Protein AF-A0A9P7T7D5-F1 (afdb_monomer_lite)

Sequence (288 aa):
MRQAMLDRSDSFHLEIHPTVASQTKSLRTMLSTHRDSRRIAVRKYPDELVLPVVGCGRAIVRFRKETDVVYLMNLISDSNYVPPDFASEVQNLAVYAVHNLRDEHVPNAHETLPEVVLAIQGIFPNLKRLYNVWLVVFQPKDEISDESITKYVHQYMVETYGQETGLEEDTRSLFCWPVSHIHPDFSMGKVRTRRSPEEMEGIGLEVWSMVQFWSKRRYRTYNKLRRLYLNLPSANAGDDQDSSNSYDDDDTDSDDFESEGDDDDDGTDSDEFESEGVGDDDVVELDG

Radius of gyration: 25.18 Å; chains: 1; bounding box: 76×64×52 Å

Foldseek 3Di:
DVVVVVPPPDALDDDDDLLLCVVCVVLVCLCPDDPVSVVVSCVQQVDWAWDQDVPPGIDIDGHHQVPDEAEDAEAELPDDSQDLSRLASHAHYEYAFYDYPPDPDRPDRQQCCLVRVVSSCVSRVNHQEYEHEAEPPDDDPVPPDLQQLDPFWDKDWGWDDCVSRVNPDIKIKIKTWGDCVPCVVQQADPSPNPDHPVVCVVVNHGYTYMYMYIDPVSVVVSVVSNCCSVPPDPVPPDDDDDDDDDDPPPPDPDPPPDDDDDDDDDDDDDDDDDDDDDDDDDPDDDDD

Structure (mmCIF, N/CA/C/O backbone):
data_AF-A0A9P7T7D5-F1
#
_entry.id   AF-A0A9P7T7D5-F1
#
loop_
_atom_site.group_PDB
_atom_site.id
_atom_site.type_symbol
_atom_site.label_atom_id
_atom_site.label_alt_id
_atom_site.label_comp_id
_atom_site.label_asym_id
_atom_site.label_entity_id
_atom_site.label_seq_id
_atom_site.pdbx_PDB_ins_code
_atom_site.Cartn_x
_atom_site.Cartn_y
_atom_site.Cartn_z
_atom_site.occupancy
_atom_site.B_iso_or_equiv
_atom_site.auth_seq_id
_atom_site.auth_comp_id
_atom_site.auth_asym_id
_atom_site.auth_atom_id
_atom_site.pdbx_PDB_model_num
ATOM 1 N N . MET A 1 1 ? -17.066 22.972 -22.449 1.00 46.31 1 MET A N 1
ATOM 2 C CA . MET A 1 1 ? -16.816 21.693 -21.744 1.00 46.31 1 MET A CA 1
ATOM 3 C C . MET A 1 1 ? -15.946 21.863 -20.492 1.00 46.31 1 MET A C 1
ATOM 5 O O . MET A 1 1 ? -16.366 21.380 -19.457 1.00 46.31 1 MET A O 1
ATOM 9 N N . ARG A 1 2 ? -14.832 22.625 -20.520 1.00 41.75 2 ARG A N 1
ATOM 10 C CA . ARG A 1 2 ? -14.000 22.930 -19.325 1.00 41.75 2 ARG A CA 1
ATOM 11 C C . ARG A 1 2 ? -14.735 23.652 -18.174 1.00 41.75 2 ARG A C 1
ATOM 13 O O . ARG A 1 2 ? -14.418 23.414 -17.019 1.00 41.75 2 ARG A O 1
ATOM 20 N N . GLN A 1 3 ? -15.753 24.467 -18.467 1.00 40.00 3 GLN A N 1
ATOM 21 C CA . GLN A 1 3 ? -16.469 25.237 -17.436 1.00 40.00 3 GLN A CA 1
ATOM 22 C C . GLN A 1 3 ? -17.516 24.427 -16.644 1.00 40.00 3 GLN A C 1
ATOM 24 O O . GLN A 1 3 ? -17.856 24.810 -15.535 1.00 40.00 3 GLN A O 1
ATOM 29 N N . ALA A 1 4 ? -17.998 23.294 -17.173 1.00 41.81 4 ALA A N 1
ATOM 30 C CA . ALA A 1 4 ? -19.002 22.459 -16.497 1.00 41.81 4 ALA A CA 1
ATOM 31 C C . ALA A 1 4 ? -18.393 21.470 -15.480 1.00 41.81 4 ALA A C 1
ATOM 33 O O . ALA A 1 4 ? -19.126 20.821 -14.745 1.00 41.81 4 ALA A O 1
ATOM 34 N N . MET A 1 5 ? -17.059 21.352 -15.432 1.00 46.41 5 MET A N 1
ATOM 35 C CA . MET A 1 5 ? -16.347 20.537 -14.438 1.00 46.41 5 MET A CA 1
ATOM 36 C C . MET A 1 5 ? -15.865 21.336 -13.221 1.00 46.41 5 MET A C 1
ATOM 38 O O . MET A 1 5 ? -15.528 20.736 -12.209 1.00 46.41 5 MET A O 1
ATOM 42 N N . LEU A 1 6 ? -15.851 22.671 -13.301 1.00 46.75 6 LEU A N 1
ATOM 43 C CA . LEU A 1 6 ? -15.376 23.550 -12.225 1.00 46.75 6 LEU A CA 1
ATOM 44 C C . LEU A 1 6 ? -16.472 23.938 -11.220 1.00 46.75 6 LEU A C 1
ATOM 46 O O . LEU A 1 6 ? -16.147 24.423 -10.145 1.00 46.75 6 LEU A O 1
ATOM 50 N N . ASP A 1 7 ? -17.745 23.694 -11.549 1.00 41.16 7 ASP A N 1
ATOM 51 C CA . ASP A 1 7 ? -18.901 24.000 -10.686 1.00 41.16 7 ASP A CA 1
ATOM 52 C C . ASP A 1 7 ? -19.359 22.788 -9.849 1.00 41.16 7 ASP A C 1
ATOM 54 O O . ASP A 1 7 ? -20.376 22.821 -9.160 1.00 41.16 7 ASP A O 1
ATOM 58 N N . ARG A 1 8 ? -18.606 21.679 -9.902 1.00 44.62 8 ARG A N 1
ATOM 59 C CA . ARG A 1 8 ? -18.828 20.509 -9.049 1.00 44.62 8 ARG A CA 1
ATOM 60 C C . ARG A 1 8 ? -18.090 20.735 -7.732 1.00 44.62 8 ARG A C 1
ATOM 62 O O . ARG A 1 8 ? -16.995 20.221 -7.530 1.00 44.62 8 ARG A O 1
ATOM 69 N N . SER A 1 9 ? -18.683 21.567 -6.883 1.00 47.06 9 SER A N 1
ATOM 70 C CA . SER A 1 9 ? -18.220 21.859 -5.528 1.00 47.06 9 SER A CA 1
ATOM 71 C C . SER A 1 9 ? -17.782 20.584 -4.787 1.00 47.06 9 SER A C 1
ATOM 73 O O . SER A 1 9 ? -18.523 19.603 -4.736 1.00 47.06 9 SER A O 1
ATOM 75 N N . ASP A 1 10 ? -16.565 20.621 -4.242 1.00 49.50 10 ASP A N 1
ATOM 76 C CA . ASP A 1 10 ? -16.131 20.027 -2.967 1.00 49.50 10 ASP A CA 1
ATOM 77 C C . ASP A 1 10 ? -16.493 18.570 -2.647 1.00 49.50 10 ASP A C 1
ATOM 79 O O . ASP A 1 10 ? -16.595 18.188 -1.480 1.00 49.50 10 ASP A O 1
ATOM 83 N N . SER A 1 11 ? -16.657 17.712 -3.650 1.00 56.28 11 SER A N 1
ATOM 84 C CA . SER A 1 11 ? -16.877 16.288 -3.397 1.00 56.28 11 SER A CA 1
ATOM 85 C C . SER A 1 11 ? -15.569 15.511 -3.527 1.00 56.28 11 SER A C 1
ATOM 87 O O . SER A 1 11 ? -15.169 15.056 -4.598 1.00 56.28 11 SER A O 1
ATOM 89 N N . PHE A 1 12 ? -14.878 15.379 -2.393 1.00 61.47 12 PHE A N 1
ATOM 90 C CA . PHE A 1 12 ? -13.785 14.427 -2.220 1.00 61.47 12 PHE A CA 1
ATOM 91 C C . PHE A 1 12 ? -14.329 13.012 -2.463 1.00 61.47 12 PHE A C 1
ATOM 93 O O . PHE A 1 12 ? -15.067 12.474 -1.637 1.00 61.47 12 PHE A O 1
ATOM 100 N N . HIS A 1 13 ? -13.999 12.410 -3.604 1.00 69.38 13 HIS A N 1
ATOM 101 C CA . HIS A 1 13 ? -14.439 11.062 -3.956 1.00 69.38 13 HIS A CA 1
ATOM 102 C C . HIS A 1 13 ? -13.246 10.111 -3.979 1.00 69.38 13 HIS A C 1
ATOM 104 O O . HIS A 1 13 ? -12.725 9.758 -5.034 1.00 69.38 13 HIS A O 1
ATOM 110 N N . LEU A 1 14 ? -12.810 9.704 -2.787 1.00 79.69 14 LEU A N 1
ATOM 111 C CA . LEU A 1 14 ? -11.957 8.533 -2.645 1.00 79.69 14 LEU A CA 1
ATOM 112 C C . LEU A 1 14 ? -12.848 7.290 -2.727 1.00 79.69 14 LEU A C 1
ATOM 114 O O . LEU A 1 14 ? -13.663 7.048 -1.839 1.00 79.69 14 LEU A O 1
ATOM 118 N N . GLU A 1 15 ? -12.709 6.518 -3.798 1.00 84.94 15 GLU A N 1
ATOM 119 C CA . GLU A 1 15 ? -13.425 5.255 -3.941 1.00 84.94 15 GLU A CA 1
ATOM 120 C C . GLU A 1 15 ? -12.672 4.134 -3.219 1.00 84.94 15 GLU A C 1
ATOM 122 O O . GLU A 1 15 ? -11.467 3.940 -3.403 1.00 84.94 15 GLU A O 1
ATOM 127 N N . ILE A 1 16 ? -13.383 3.396 -2.366 1.00 87.50 16 ILE A N 1
ATOM 128 C CA . ILE A 1 16 ? -12.809 2.280 -1.618 1.00 87.50 16 ILE A CA 1
ATOM 129 C C . ILE A 1 16 ? -12.781 1.060 -2.531 1.00 87.50 16 ILE A C 1
ATOM 131 O O . ILE A 1 16 ? -13.824 0.553 -2.936 1.00 87.50 16 ILE A O 1
ATOM 135 N N . HIS A 1 17 ? -11.583 0.550 -2.809 1.00 87.38 17 HIS A N 1
ATOM 136 C CA . HIS A 1 17 ? -11.441 -0.662 -3.606 1.00 87.38 17 HIS A CA 1
ATOM 137 C C . HIS A 1 17 ? -12.108 -1.868 -2.902 1.00 87.38 17 HIS A C 1
ATOM 139 O O . HIS A 1 17 ? -11.890 -2.052 -1.696 1.00 87.38 17 HIS A O 1
ATOM 145 N N . PRO A 1 18 ? -12.847 -2.746 -3.614 1.00 85.00 18 PRO A N 1
ATOM 146 C CA . PRO A 1 18 ? -13.570 -3.874 -3.006 1.00 85.00 18 PRO A CA 1
ATOM 147 C C . PRO A 1 18 ? -12.697 -4.796 -2.142 1.00 85.00 18 PRO A C 1
ATOM 149 O O . PRO A 1 18 ? -13.149 -5.347 -1.138 1.00 85.00 18 PRO A O 1
ATOM 152 N N . THR A 1 19 ? -11.404 -4.908 -2.466 1.00 87.50 19 THR A N 1
ATOM 153 C CA . THR A 1 19 ? -10.442 -5.715 -1.695 1.00 87.50 19 THR A CA 1
ATOM 154 C C . THR A 1 19 ? -10.276 -5.264 -0.247 1.00 87.50 19 THR A C 1
ATOM 156 O O . THR A 1 19 ? -9.837 -6.063 0.576 1.00 87.50 19 THR A O 1
ATOM 159 N N . VAL A 1 20 ? -10.575 -4.004 0.094 1.00 89.50 20 VAL A N 1
ATOM 160 C CA . VAL A 1 20 ? -10.413 -3.482 1.465 1.00 89.50 20 VAL A CA 1
ATOM 161 C C . VAL A 1 20 ? -11.278 -4.271 2.450 1.00 89.50 20 VAL A C 1
ATOM 163 O O . VAL A 1 20 ? -10.847 -4.552 3.572 1.00 89.50 20 VAL A O 1
ATOM 166 N N . ALA A 1 21 ? -12.468 -4.705 2.027 1.00 87.81 21 ALA A N 1
ATOM 167 C CA . ALA A 1 21 ? -13.344 -5.529 2.851 1.00 87.81 21 ALA A CA 1
ATOM 168 C C . ALA A 1 21 ? -12.682 -6.869 3.219 1.00 87.81 21 ALA A C 1
ATOM 170 O O . ALA A 1 21 ? -12.694 -7.252 4.395 1.00 87.81 21 ALA A O 1
ATOM 171 N N . SER A 1 22 ? -12.061 -7.539 2.245 1.00 88.44 22 SER A N 1
ATOM 172 C CA . SER A 1 22 ? -11.353 -8.810 2.441 1.00 88.44 22 SER A CA 1
ATOM 173 C C . SER A 1 22 ? -10.069 -8.620 3.255 1.00 88.44 22 SER A C 1
ATOM 175 O O . SER A 1 22 ? -9.848 -9.343 4.226 1.00 88.44 22 SER A O 1
ATOM 177 N N . GLN A 1 23 ? -9.268 -7.594 2.947 1.00 91.19 23 GLN A N 1
ATOM 178 C CA . GLN A 1 23 ? -8.010 -7.298 3.651 1.00 91.19 23 GLN A CA 1
ATOM 179 C C . GLN A 1 23 ? -8.223 -6.980 5.139 1.00 91.19 23 GLN A C 1
ATOM 181 O O . GLN A 1 23 ? -7.398 -7.328 5.982 1.00 91.19 23 GLN A O 1
ATOM 186 N N . THR A 1 24 ? -9.354 -6.362 5.487 1.00 93.06 24 THR A N 1
ATOM 187 C CA . THR A 1 24 ? -9.688 -6.000 6.874 1.00 93.06 24 THR A CA 1
ATOM 188 C C . THR A 1 24 ? -10.545 -7.046 7.593 1.00 93.06 24 THR A C 1
ATOM 190 O O . THR A 1 24 ? -10.808 -6.884 8.785 1.00 93.06 24 THR A O 1
ATOM 193 N N . LYS A 1 25 ? -10.983 -8.126 6.921 1.00 92.62 25 LYS A N 1
ATOM 194 C CA . LYS A 1 25 ? -11.945 -9.124 7.443 1.00 92.62 25 LYS A CA 1
ATOM 195 C C . LYS A 1 25 ? -11.529 -9.681 8.805 1.00 92.62 25 LYS A C 1
ATOM 197 O O . LYS A 1 25 ? -12.310 -9.631 9.756 1.00 92.62 25 LYS A O 1
ATOM 202 N N . SER A 1 26 ? -10.284 -10.137 8.932 1.00 93.38 26 SER A N 1
ATOM 203 C CA . SER A 1 26 ? -9.767 -10.703 10.185 1.00 93.38 26 SER A CA 1
ATOM 204 C C . SER A 1 26 ? -9.716 -9.671 11.312 1.00 93.38 26 SER A C 1
ATOM 206 O O . SER A 1 26 ? -10.109 -9.971 12.437 1.00 93.38 26 SER A O 1
ATOM 208 N N . LEU A 1 27 ? -9.290 -8.437 11.019 1.00 95.56 27 LEU A N 1
ATOM 209 C CA . LEU A 1 27 ? -9.233 -7.368 12.018 1.00 95.56 27 LEU A CA 1
ATOM 210 C C . LEU A 1 27 ? -10.637 -6.948 12.468 1.00 95.56 27 LEU A C 1
ATOM 212 O O . LEU A 1 27 ? -10.882 -6.836 13.667 1.00 95.56 27 LEU A O 1
ATOM 216 N N . ARG A 1 28 ? -11.575 -6.777 11.528 1.00 94.75 28 ARG A N 1
ATOM 217 C CA . ARG A 1 28 ? -12.983 -6.481 11.834 1.00 94.75 28 ARG A CA 1
ATOM 218 C C . ARG A 1 28 ? -13.607 -7.577 12.692 1.00 94.75 28 ARG A C 1
ATOM 220 O O . ARG A 1 28 ? -14.246 -7.260 13.689 1.00 94.75 28 ARG A O 1
ATOM 227 N N . THR A 1 29 ? -13.329 -8.841 12.369 1.00 96.06 29 THR A N 1
ATOM 228 C CA . THR A 1 29 ? -13.759 -9.993 13.174 1.00 96.06 29 THR A CA 1
ATOM 229 C C . THR A 1 29 ? -13.205 -9.895 14.595 1.00 96.06 29 THR A C 1
ATOM 231 O O . THR A 1 29 ? -13.969 -9.916 15.553 1.00 96.06 29 THR A O 1
ATOM 234 N N . MET A 1 30 ? -11.894 -9.680 14.765 1.00 96.69 30 MET A N 1
ATOM 235 C CA . MET A 1 30 ? -11.291 -9.526 16.098 1.00 96.69 30 MET A CA 1
ATOM 236 C C . MET A 1 30 ? -11.886 -8.363 16.906 1.00 96.69 30 MET A C 1
ATOM 238 O O . MET A 1 30 ? -12.016 -8.467 18.128 1.00 96.69 30 MET A O 1
ATOM 242 N N . LEU A 1 31 ? -12.227 -7.255 16.243 1.00 96.06 31 LEU A N 1
ATOM 243 C CA . LEU A 1 31 ? -12.845 -6.089 16.876 1.00 96.06 31 LEU A CA 1
ATOM 244 C C . LEU A 1 31 ? -14.301 -6.353 17.298 1.00 96.06 31 LEU A C 1
ATOM 246 O O . LEU A 1 31 ? -14.747 -5.768 18.294 1.00 96.06 31 LEU A O 1
ATOM 250 N N . SER A 1 32 ? -15.021 -7.231 16.590 1.00 95.88 32 SER A N 1
ATOM 251 C CA . SER A 1 32 ? -16.427 -7.550 16.859 1.00 95.88 32 SER A CA 1
ATOM 252 C C . SER A 1 32 ? -16.638 -8.705 17.845 1.00 95.88 32 SER A C 1
ATOM 254 O O . SER A 1 32 ? -17.669 -8.718 18.504 1.00 95.88 32 SER A O 1
ATOM 256 N N . THR A 1 33 ? -15.685 -9.633 18.014 1.00 93.56 33 THR A N 1
ATOM 257 C CA . THR A 1 33 ? -15.907 -10.858 18.816 1.00 93.56 33 THR A CA 1
ATOM 258 C C . THR A 1 33 ? -16.055 -10.612 20.328 1.00 93.56 33 THR A C 1
ATOM 260 O O . THR A 1 33 ? -17.122 -10.812 20.898 1.00 93.56 33 THR A O 1
ATOM 263 N N . HIS A 1 34 ? -14.978 -10.214 21.017 1.00 95.31 34 HIS A N 1
ATOM 264 C CA . HIS A 1 34 ? -14.937 -10.107 22.484 1.00 95.31 34 HIS A CA 1
ATOM 265 C C . HIS A 1 34 ? -14.104 -8.905 22.943 1.00 95.31 34 HIS A C 1
ATOM 267 O O . HIS A 1 34 ? -13.200 -8.449 22.238 1.00 95.31 34 HIS A O 1
ATOM 273 N N . ARG A 1 35 ? -14.368 -8.413 24.164 1.00 97.06 35 ARG A N 1
ATOM 274 C CA . ARG A 1 35 ? -13.689 -7.239 24.748 1.00 97.06 35 ARG A CA 1
ATOM 275 C C . ARG A 1 35 ? -12.164 -7.384 24.777 1.00 97.06 35 ARG A C 1
ATOM 277 O O . ARG A 1 35 ? -11.459 -6.417 24.488 1.00 97.06 35 ARG A O 1
ATOM 284 N N . ASP A 1 36 ? -11.654 -8.574 25.087 1.00 97.50 36 ASP A N 1
ATOM 285 C CA . ASP A 1 36 ? -10.211 -8.832 25.121 1.00 97.50 36 ASP A CA 1
ATOM 286 C C . ASP A 1 36 ? -9.584 -8.856 23.725 1.00 97.50 36 ASP A C 1
ATOM 288 O O . ASP A 1 36 ? -8.563 -8.198 23.512 1.00 97.50 36 ASP A O 1
ATOM 292 N N . SER A 1 37 ? -10.225 -9.523 22.759 1.00 97.50 37 SER A N 1
ATOM 293 C CA . SER A 1 37 ? -9.796 -9.524 21.352 1.00 97.50 37 SER A CA 1
ATOM 294 C C . SER A 1 37 ? -9.739 -8.107 20.791 1.00 97.50 37 SER A C 1
ATOM 296 O O . SER A 1 37 ? -8.738 -7.715 20.189 1.00 97.50 37 SER A O 1
ATOM 298 N N . ARG A 1 38 ? -10.764 -7.297 21.082 1.00 97.00 38 ARG A N 1
ATOM 299 C CA . ARG A 1 38 ? -10.815 -5.881 20.708 1.00 97.00 38 ARG A CA 1
ATOM 300 C C . ARG A 1 38 ? -9.676 -5.086 21.339 1.00 97.00 38 ARG A C 1
ATOM 302 O O . ARG A 1 38 ? -9.019 -4.318 20.645 1.00 97.00 38 ARG A O 1
ATOM 309 N N . ARG A 1 39 ? -9.398 -5.285 22.631 1.00 97.75 39 ARG A N 1
ATOM 310 C CA . ARG A 1 39 ? -8.289 -4.613 23.329 1.00 97.75 39 ARG A CA 1
ATOM 311 C C . ARG A 1 39 ? -6.932 -4.963 22.713 1.00 97.75 39 ARG A C 1
ATOM 313 O O . ARG A 1 39 ? -6.093 -4.079 22.558 1.00 97.75 39 ARG A O 1
ATOM 320 N N . ILE A 1 40 ? -6.719 -6.227 22.345 1.00 97.44 40 ILE A N 1
ATOM 321 C CA . ILE A 1 40 ? -5.500 -6.667 21.649 1.00 97.44 40 ILE A CA 1
ATOM 322 C C . ILE A 1 40 ? -5.410 -6.017 20.264 1.00 97.44 40 ILE A C 1
ATOM 324 O O . ILE A 1 40 ? -4.359 -5.481 19.915 1.00 97.44 40 ILE A O 1
ATOM 328 N N . ALA A 1 41 ? -6.504 -6.028 19.499 1.00 97.50 41 ALA A N 1
ATOM 329 C CA . ALA A 1 41 ? -6.565 -5.444 18.164 1.00 97.50 41 ALA A CA 1
ATOM 330 C C . ALA A 1 41 ? -6.264 -3.938 18.180 1.00 97.50 41 ALA A C 1
ATOM 332 O O . ALA A 1 41 ? -5.376 -3.507 17.454 1.00 97.50 41 ALA A O 1
ATOM 333 N N . VAL A 1 42 ? -6.908 -3.162 19.059 1.00 97.44 42 VAL A N 1
ATOM 334 C CA . VAL A 1 42 ? -6.672 -1.711 19.201 1.00 97.44 42 VAL A CA 1
ATOM 335 C C . VAL A 1 42 ? -5.249 -1.413 19.671 1.00 97.44 42 VAL A C 1
ATOM 337 O O . VAL A 1 42 ? -4.622 -0.480 19.190 1.00 97.44 42 VAL A O 1
ATOM 340 N N . ARG A 1 43 ? -4.677 -2.229 20.566 1.00 97.50 43 ARG A N 1
ATOM 341 C CA . ARG A 1 43 ? -3.267 -2.067 20.957 1.00 97.50 43 ARG A CA 1
ATOM 342 C C . ARG A 1 43 ? -2.311 -2.337 19.791 1.00 97.50 43 ARG A C 1
ATOM 344 O O . ARG A 1 43 ? -1.236 -1.747 19.736 1.00 97.50 43 ARG A O 1
ATOM 351 N N . LYS A 1 44 ? -2.657 -3.273 18.902 1.00 97.44 44 LYS A N 1
ATOM 352 C CA . LYS A 1 44 ? -1.819 -3.648 17.758 1.00 97.44 44 LYS A CA 1
ATOM 353 C C . LYS A 1 44 ? -1.965 -2.668 16.586 1.00 97.44 44 LYS A C 1
ATOM 355 O O . LYS A 1 44 ? -0.952 -2.395 15.944 1.00 97.44 44 LYS A O 1
ATOM 360 N N . TYR A 1 45 ? -3.170 -2.160 16.350 1.00 97.75 45 TYR A N 1
ATOM 361 C CA . TYR A 1 45 ? -3.549 -1.234 15.279 1.00 97.75 45 TYR A CA 1
ATOM 362 C C . TYR A 1 45 ? -4.229 -0.010 15.908 1.00 97.75 45 TYR A C 1
ATOM 364 O O . TYR A 1 45 ? -5.462 0.040 15.972 1.00 97.75 45 TYR A O 1
ATOM 372 N N . PRO A 1 46 ? -3.432 0.902 16.492 1.00 97.50 46 PRO A N 1
ATOM 373 C CA . PRO A 1 46 ? -3.954 2.018 17.271 1.00 97.50 46 PRO A CA 1
ATOM 374 C C . PRO A 1 46 ? -4.456 3.175 16.405 1.00 97.50 46 PRO A C 1
ATOM 376 O O . PRO A 1 46 ? -5.215 3.996 16.911 1.00 97.50 46 PRO A O 1
ATOM 379 N N . ASP A 1 47 ? -4.034 3.249 15.142 1.00 97.81 47 ASP A N 1
ATOM 380 C CA . ASP A 1 47 ? -4.361 4.355 14.249 1.00 97.81 47 ASP A CA 1
ATOM 381 C C . ASP A 1 47 ? -5.653 4.076 13.474 1.00 97.81 47 ASP A C 1
ATOM 383 O O . ASP A 1 47 ? -6.040 2.924 13.239 1.00 97.81 47 ASP A O 1
ATOM 387 N N . GLU A 1 48 ? -6.319 5.148 13.060 1.00 96.00 48 GLU A N 1
ATOM 388 C CA . GLU A 1 48 ? -7.609 5.111 12.381 1.00 96.00 48 GLU A CA 1
ATOM 389 C C . GLU A 1 48 ? -7.531 5.895 11.078 1.00 96.00 48 GLU A C 1
ATOM 391 O O . GLU A 1 48 ? -7.122 7.049 11.054 1.00 96.00 48 GLU A O 1
ATOM 396 N N . LEU A 1 49 ? -7.944 5.258 9.988 1.00 93.75 49 LEU A N 1
ATOM 397 C CA . LEU A 1 49 ? -8.080 5.878 8.682 1.00 93.75 49 LEU A CA 1
ATOM 398 C C . LEU A 1 49 ? -9.567 6.064 8.393 1.00 93.75 49 LEU A C 1
ATOM 400 O O . LEU A 1 49 ? -10.316 5.089 8.268 1.00 93.75 49 LEU A O 1
ATOM 404 N N . VAL A 1 50 ? -9.995 7.321 8.315 1.00 91.44 50 VAL A N 1
ATOM 405 C CA . VAL A 1 50 ? -11.393 7.677 8.062 1.00 91.44 50 VAL A CA 1
ATOM 406 C C . VAL A 1 50 ? -11.623 7.761 6.557 1.00 91.44 50 VAL A C 1
ATOM 408 O O . VAL A 1 50 ? -11.026 8.583 5.865 1.00 91.44 50 VAL A O 1
ATOM 411 N N . LEU A 1 51 ? -12.503 6.903 6.050 1.00 87.56 51 LEU A N 1
ATOM 412 C CA . LEU A 1 51 ? -12.865 6.818 4.642 1.00 87.56 51 LEU A CA 1
ATOM 413 C C . LEU A 1 51 ? -14.280 7.375 4.438 1.00 87.56 51 LEU A C 1
ATOM 415 O O . LEU A 1 51 ? -15.217 6.910 5.100 1.00 87.56 51 LEU A O 1
ATOM 419 N N . PRO A 1 52 ? -14.478 8.344 3.531 1.00 82.00 52 PRO A N 1
ATOM 420 C CA . PRO A 1 52 ? -15.817 8.773 3.156 1.00 82.00 52 PRO A CA 1
ATOM 421 C C . PRO A 1 52 ? -16.512 7.646 2.380 1.00 82.00 52 PRO A C 1
ATOM 423 O O . PRO A 1 52 ? -15.971 7.140 1.400 1.00 82.00 52 PRO A O 1
ATOM 426 N N . VAL A 1 53 ? -17.715 7.251 2.805 1.00 80.12 53 VAL A N 1
ATOM 427 C CA . VAL A 1 53 ? -18.533 6.262 2.088 1.00 80.12 53 VAL A CA 1
ATOM 428 C C . VAL A 1 53 ? -19.784 6.947 1.570 1.00 80.12 53 VAL A C 1
ATOM 430 O O . VAL A 1 53 ? -20.606 7.447 2.343 1.00 80.12 53 VAL A O 1
ATOM 433 N N . VAL A 1 54 ? -19.945 6.955 0.248 1.00 75.62 54 VAL A N 1
ATOM 434 C CA . VAL A 1 54 ? -21.121 7.537 -0.403 1.00 75.62 54 VAL A CA 1
ATOM 435 C C . VAL A 1 54 ? -22.383 6.857 0.136 1.00 75.62 54 VAL A C 1
ATOM 437 O O . VAL A 1 54 ? -22.522 5.640 0.074 1.00 75.62 54 VAL A O 1
ATOM 440 N N . GLY A 1 55 ? -23.290 7.648 0.710 1.00 75.06 55 GLY A N 1
ATOM 441 C CA . GLY A 1 55 ? -24.579 7.175 1.225 1.00 75.06 55 GLY A CA 1
ATOM 442 C C . GLY A 1 55 ? -24.553 6.461 2.583 1.00 75.06 55 GLY A C 1
ATOM 443 O O . GLY A 1 55 ? -25.621 6.242 3.138 1.00 75.06 55 GLY A O 1
ATOM 444 N N . CYS A 1 56 ? -23.382 6.140 3.149 1.00 67.44 56 CYS A N 1
ATOM 445 C CA . CYS A 1 56 ? -23.274 5.409 4.427 1.00 67.44 56 CYS A CA 1
ATOM 446 C C . CYS A 1 56 ? -22.476 6.158 5.512 1.00 67.44 56 CYS A C 1
ATOM 448 O O . CYS A 1 56 ? -22.169 5.594 6.559 1.00 67.44 56 CYS A O 1
ATOM 450 N N . GLY A 1 57 ? -22.120 7.426 5.281 1.00 81.69 57 GLY A N 1
ATOM 451 C CA . GLY A 1 57 ? -21.373 8.238 6.242 1.00 81.69 57 GLY A CA 1
ATOM 452 C C . GLY A 1 57 ? -19.864 7.996 6.172 1.00 81.69 57 GLY A C 1
ATOM 453 O O . GLY A 1 57 ? -19.242 8.234 5.135 1.00 81.69 57 GLY A O 1
ATOM 454 N N . ARG A 1 58 ? -19.252 7.584 7.289 1.00 85.50 58 ARG A N 1
ATOM 455 C CA . ARG A 1 58 ? -17.798 7.380 7.410 1.00 85.50 58 ARG A CA 1
ATOM 456 C C . ARG A 1 58 ? -17.495 5.928 7.764 1.00 85.50 58 ARG A C 1
ATOM 458 O O . ARG A 1 58 ? -18.059 5.402 8.720 1.00 85.50 58 ARG A O 1
ATOM 465 N N . ALA A 1 59 ? -16.571 5.306 7.041 1.00 88.19 59 ALA A N 1
ATOM 466 C CA . ALA A 1 59 ? -15.970 4.038 7.436 1.00 88.19 59 ALA A CA 1
ATOM 467 C C . ALA A 1 59 ? -14.639 4.296 8.144 1.00 88.19 59 ALA A C 1
ATOM 469 O O . ALA A 1 59 ? -13.876 5.169 7.744 1.00 88.19 59 ALA A O 1
ATOM 470 N N . ILE A 1 60 ? -14.353 3.521 9.188 1.00 92.00 60 ILE A N 1
ATOM 471 C CA . ILE A 1 60 ? -13.085 3.593 9.916 1.00 92.00 60 ILE A CA 1
ATOM 472 C C . ILE A 1 60 ? -12.321 2.301 9.667 1.00 92.00 60 ILE A C 1
ATOM 474 O O . ILE A 1 60 ? -12.795 1.210 9.998 1.00 92.00 60 ILE A O 1
ATOM 478 N N . VAL A 1 61 ? -11.123 2.425 9.107 1.00 94.25 61 VAL A N 1
ATOM 479 C CA . VAL A 1 61 ? -10.181 1.317 8.967 1.00 94.25 61 VAL A CA 1
ATOM 480 C C . VAL A 1 61 ? -9.080 1.499 9.996 1.00 94.25 61 VAL A C 1
ATOM 482 O O . VAL A 1 61 ? -8.356 2.488 9.970 1.00 94.25 61 VAL A O 1
ATOM 485 N N . ARG A 1 62 ? -8.945 0.538 10.913 1.00 95.88 62 ARG A N 1
ATOM 486 C CA . ARG A 1 62 ? -7.810 0.524 11.837 1.00 95.88 62 ARG A CA 1
ATOM 487 C C . ARG A 1 62 ? -6.571 -0.029 11.159 1.00 95.88 62 ARG A C 1
ATOM 489 O O . ARG A 1 62 ? -6.648 -1.054 10.483 1.00 95.88 62 ARG A O 1
ATOM 496 N N . PHE A 1 63 ? -5.447 0.635 11.379 1.00 97.31 63 PHE A N 1
ATOM 497 C CA . PHE A 1 63 ? -4.158 0.269 10.808 1.00 97.31 63 PHE A CA 1
ATOM 498 C C . PHE A 1 63 ? -3.020 0.664 11.756 1.00 97.31 63 PHE A C 1
ATOM 500 O O . PHE A 1 63 ? -3.249 1.164 12.861 1.00 97.31 63 PHE A O 1
ATOM 507 N N . ARG A 1 64 ? -1.787 0.361 11.364 1.00 97.12 64 ARG A N 1
ATOM 508 C CA . ARG A 1 64 ? -0.579 0.847 12.029 1.00 97.12 64 ARG A CA 1
ATOM 509 C C . ARG A 1 64 ? 0.194 1.718 11.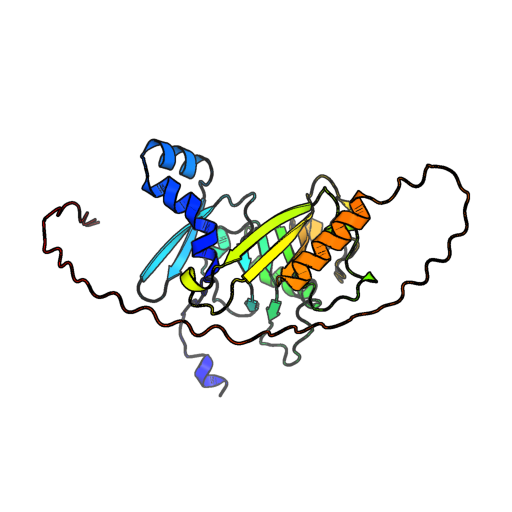058 1.00 97.12 64 ARG A C 1
ATOM 511 O O . ARG A 1 64 ? 0.862 1.190 10.164 1.00 97.12 64 ARG A O 1
ATOM 518 N N . LYS A 1 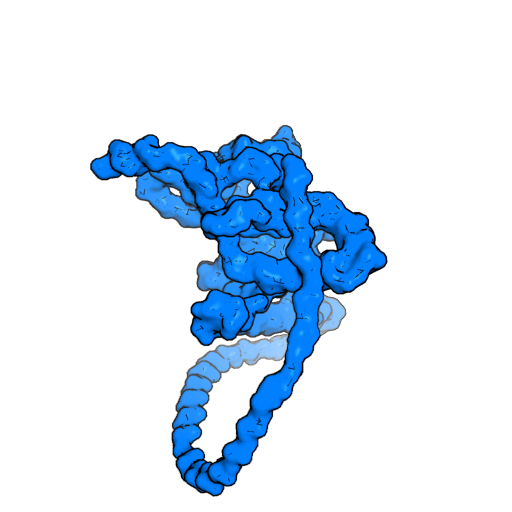65 ? 0.150 3.033 11.246 1.00 96.62 65 LYS A N 1
ATOM 519 C CA . LYS A 1 65 ? 0.702 3.975 10.263 1.00 96.62 65 LYS A CA 1
ATOM 520 C C . LYS A 1 65 ? 2.196 3.811 10.024 1.00 96.62 65 LYS A C 1
ATOM 522 O O . LYS A 1 65 ? 2.657 4.096 8.929 1.00 96.62 65 LYS A O 1
ATOM 527 N N . GLU A 1 66 ? 2.959 3.317 10.999 1.00 95.19 66 GLU A N 1
ATOM 528 C CA . GLU A 1 66 ? 4.408 3.145 10.850 1.00 95.19 66 GLU A CA 1
ATOM 529 C C . GLU A 1 66 ? 4.788 2.015 9.887 1.00 95.19 66 GLU A C 1
ATOM 531 O O . GLU A 1 66 ? 5.868 2.074 9.289 1.00 95.19 66 GLU A O 1
ATOM 536 N N . THR A 1 67 ? 3.936 0.993 9.739 1.00 93.38 67 THR A N 1
ATOM 537 C CA . THR A 1 67 ? 4.265 -0.239 8.998 1.00 93.38 67 THR A CA 1
ATOM 538 C C . THR A 1 67 ? 3.321 -0.552 7.854 1.00 93.38 67 THR A C 1
ATOM 540 O O . THR A 1 67 ? 3.756 -1.124 6.858 1.00 93.38 67 THR A O 1
ATOM 543 N N . ASP A 1 68 ? 2.040 -0.239 8.010 1.00 95.31 68 ASP A N 1
ATOM 544 C CA . ASP A 1 68 ? 1.032 -0.570 7.016 1.00 95.31 68 ASP A CA 1
ATOM 545 C C . ASP A 1 68 ? 1.121 0.431 5.861 1.00 95.31 68 ASP A C 1
ATOM 547 O O . ASP A 1 68 ? 1.419 1.612 6.063 1.00 95.31 68 ASP A O 1
ATOM 551 N N . VAL A 1 69 ? 0.888 -0.064 4.646 1.00 95.56 69 VAL A N 1
ATOM 552 C CA . VAL A 1 69 ? 0.987 0.709 3.405 1.00 95.56 69 VAL A CA 1
ATOM 553 C C . VAL A 1 69 ? -0.413 0.958 2.863 1.00 95.56 69 VAL A C 1
ATOM 555 O O . VAL A 1 69 ? -1.171 0.017 2.634 1.00 95.56 69 VAL A O 1
ATOM 558 N N . VAL A 1 70 ? -0.747 2.224 2.628 1.00 95.81 70 VAL A N 1
ATOM 559 C CA . VAL A 1 70 ? -1.979 2.609 1.936 1.00 95.81 70 VAL A CA 1
ATOM 560 C C . VAL A 1 70 ? -1.710 2.585 0.440 1.00 95.81 70 VAL A C 1
ATOM 562 O O . VAL A 1 70 ? -0.796 3.253 -0.029 1.00 95.81 70 VAL A O 1
ATOM 565 N N . TYR A 1 71 ? -2.483 1.807 -0.311 1.00 95.12 71 TYR A N 1
ATOM 566 C CA . TYR A 1 71 ? -2.316 1.675 -1.756 1.00 95.12 71 TYR A CA 1
ATOM 567 C C . TYR A 1 71 ? -3.387 2.470 -2.506 1.00 95.12 71 TYR A C 1
ATOM 569 O O . TYR A 1 71 ? -4.581 2.215 -2.349 1.00 95.12 71 TYR A O 1
ATOM 577 N N . LEU A 1 72 ? -2.950 3.417 -3.337 1.00 92.44 72 LEU A N 1
ATOM 578 C CA . LEU A 1 72 ? -3.788 4.176 -4.256 1.00 92.44 72 LEU A CA 1
ATOM 579 C C . LEU A 1 72 ? -3.540 3.700 -5.686 1.00 92.44 72 LEU A C 1
ATOM 581 O O . LEU A 1 72 ? -2.446 3.839 -6.236 1.00 92.44 72 LEU A O 1
ATOM 585 N N . MET A 1 73 ? -4.585 3.156 -6.307 1.00 88.25 73 MET A N 1
ATOM 586 C CA . MET A 1 73 ? -4.505 2.687 -7.690 1.00 88.25 73 MET A CA 1
ATOM 587 C C . MET A 1 73 ? -4.260 3.851 -8.659 1.00 88.25 73 MET A C 1
ATOM 589 O O . MET A 1 73 ? -3.442 3.742 -9.565 1.00 88.25 73 MET A O 1
ATOM 593 N N . ASN A 1 74 ? -4.924 4.984 -8.432 1.00 85.12 74 ASN A N 1
ATOM 594 C CA . ASN A 1 74 ? -4.737 6.202 -9.207 1.00 85.12 74 ASN A CA 1
ATOM 595 C C . ASN A 1 74 ? -4.633 7.397 -8.265 1.00 85.12 74 ASN A C 1
ATOM 597 O O . ASN A 1 74 ? -5.457 7.550 -7.362 1.00 85.12 74 ASN A O 1
ATOM 601 N N . LEU A 1 75 ? -3.647 8.253 -8.511 1.00 86.06 75 LEU A N 1
ATOM 602 C CA . LEU A 1 75 ? -3.495 9.537 -7.850 1.00 86.06 75 LEU A CA 1
ATOM 603 C C . LEU A 1 75 ? -3.521 10.637 -8.911 1.00 86.06 75 LEU A C 1
ATOM 605 O O . LEU A 1 75 ? -2.701 10.652 -9.817 1.00 86.06 75 LEU A O 1
ATOM 609 N N . ILE A 1 76 ? -4.441 11.581 -8.803 1.00 83.56 76 ILE A N 1
ATOM 610 C CA . ILE A 1 76 ? -4.414 12.823 -9.571 1.00 83.56 76 ILE A CA 1
ATOM 611 C C . ILE A 1 76 ? -3.678 13.882 -8.732 1.00 83.56 76 ILE A C 1
ATOM 613 O O . ILE A 1 76 ? -4.074 14.143 -7.599 1.00 83.56 76 ILE A O 1
ATOM 617 N N . SER A 1 77 ? -2.590 14.473 -9.227 1.00 77.69 77 SER A N 1
ATOM 618 C CA . SER A 1 77 ? -1.776 15.421 -8.434 1.00 77.69 77 SER A CA 1
ATOM 619 C C . SER A 1 77 ? -2.428 16.794 -8.249 1.00 77.69 77 SER A C 1
ATOM 621 O O . SER A 1 77 ? -2.141 17.505 -7.292 1.00 77.69 77 SER A O 1
ATOM 623 N N . ASP A 1 78 ? -3.314 17.161 -9.172 1.00 73.25 78 ASP A N 1
ATOM 624 C CA . ASP A 1 78 ? -3.798 18.533 -9.355 1.00 73.25 78 ASP A CA 1
ATOM 625 C C . ASP A 1 78 ? -5.202 18.768 -8.784 1.00 73.25 78 ASP A C 1
ATOM 627 O O . ASP A 1 78 ? -5.854 19.770 -9.085 1.00 73.25 78 ASP A O 1
ATOM 631 N N . SER A 1 79 ? -5.691 17.834 -7.972 1.00 71.19 79 SER A N 1
ATOM 632 C CA . SER A 1 79 ? -7.055 17.861 -7.452 1.00 71.19 79 SER A CA 1
ATOM 633 C C . SER A 1 79 ? -7.115 17.457 -5.986 1.00 71.19 79 SER A C 1
ATOM 635 O O . SER A 1 79 ? -6.496 16.481 -5.571 1.00 71.19 79 SER A O 1
ATOM 637 N N . ASN A 1 80 ? -7.948 18.166 -5.230 1.00 71.44 80 ASN A N 1
ATOM 638 C CA . ASN A 1 80 ? -8.200 17.916 -3.815 1.00 71.44 80 ASN A CA 1
ATOM 639 C C . ASN A 1 80 ? -9.314 16.865 -3.650 1.00 71.44 80 ASN A C 1
ATOM 641 O O . ASN A 1 80 ? -10.409 17.209 -3.229 1.00 71.44 80 ASN A O 1
ATOM 645 N N . TYR A 1 81 ? -9.091 15.603 -4.032 1.00 77.81 81 TYR A N 1
ATOM 646 C CA . TYR A 1 81 ? -10.049 14.502 -3.757 1.00 77.81 81 TYR A CA 1
ATOM 647 C C . TYR A 1 81 ? -9.628 13.631 -2.572 1.00 77.81 81 TYR A C 1
ATOM 649 O O . TYR A 1 81 ? -10.411 12.792 -2.131 1.00 77.81 81 TYR A O 1
ATOM 657 N N . VAL A 1 82 ? -8.430 13.853 -2.024 1.00 81.69 82 VAL A N 1
ATOM 658 C CA . VAL A 1 82 ? -7.979 13.212 -0.787 1.00 81.69 82 VAL A CA 1
ATOM 659 C C . VAL A 1 82 ? -8.451 14.052 0.405 1.00 81.69 82 VAL A C 1
ATOM 661 O O . VAL A 1 82 ? -8.076 15.223 0.492 1.00 81.69 82 VAL A O 1
ATOM 664 N N . PRO A 1 83 ? -9.271 13.502 1.318 1.00 81.81 83 PRO A N 1
ATOM 665 C CA . PRO A 1 83 ? -9.684 14.224 2.517 1.00 81.81 83 PRO A CA 1
ATOM 666 C C . PRO A 1 83 ? -8.468 14.630 3.371 1.00 81.81 83 PRO A C 1
ATOM 668 O O . PRO A 1 83 ? -7.560 13.810 3.532 1.00 81.81 83 PRO A O 1
ATOM 671 N N . PRO A 1 84 ? -8.439 15.837 3.968 1.00 75.88 84 PRO A N 1
ATOM 672 C CA . PRO A 1 84 ? -7.312 16.277 4.795 1.00 75.88 84 PRO A CA 1
ATOM 673 C C . PRO A 1 84 ? -6.977 15.304 5.935 1.00 75.88 84 PRO A C 1
ATOM 675 O O . PRO A 1 84 ? -5.820 14.920 6.083 1.00 75.88 84 PRO A O 1
ATOM 678 N N . ASP A 1 85 ? -8.000 14.831 6.656 1.00 86.88 85 ASP A N 1
ATOM 679 C CA . ASP A 1 85 ? -7.848 13.878 7.766 1.00 86.88 85 ASP A CA 1
ATOM 680 C C . ASP A 1 85 ? -7.340 12.507 7.299 1.00 86.88 85 ASP A C 1
ATOM 682 O O . ASP A 1 85 ? -6.686 11.789 8.044 1.00 86.88 85 ASP A O 1
ATOM 686 N N . PHE A 1 86 ? -7.621 12.125 6.049 1.00 91.62 86 PHE A N 1
ATOM 687 C CA . PHE A 1 86 ? -7.055 10.909 5.473 1.00 91.62 86 PHE A CA 1
ATOM 688 C C . PHE A 1 86 ? -5.563 11.106 5.213 1.00 91.62 86 PHE A C 1
ATOM 690 O O . PHE A 1 86 ? -4.745 10.273 5.594 1.00 91.62 86 PHE A O 1
ATOM 697 N N . ALA A 1 87 ? -5.195 12.215 4.570 1.00 92.00 87 ALA A N 1
ATOM 698 C CA . ALA A 1 87 ? -3.829 12.431 4.121 1.00 92.00 87 ALA A CA 1
ATOM 699 C C . ALA A 1 87 ? -2.842 12.645 5.277 1.00 92.00 87 ALA A C 1
ATOM 701 O O . ALA A 1 87 ? -1.684 12.233 5.180 1.00 92.00 87 ALA A O 1
ATOM 702 N N . SER A 1 88 ? -3.293 13.245 6.382 1.00 93.94 88 SER A N 1
ATOM 703 C CA . SER A 1 88 ? -2.473 13.423 7.582 1.00 93.94 88 SER A CA 1
ATOM 704 C C . SER A 1 88 ? -2.135 12.108 8.285 1.00 93.94 88 SER A C 1
ATOM 706 O O . SER A 1 88 ? -1.097 12.027 8.936 1.00 93.94 88 SER A O 1
ATOM 708 N N . GLU A 1 89 ? -2.952 11.065 8.159 1.00 96.00 89 GLU A N 1
ATOM 709 C CA . GLU A 1 89 ? -2.698 9.793 8.852 1.00 96.00 89 GLU A CA 1
ATOM 710 C C . GLU A 1 89 ? -1.742 8.867 8.081 1.00 96.00 89 GLU A C 1
ATOM 712 O O . GLU A 1 89 ? -1.119 7.972 8.659 1.00 96.00 89 GLU A O 1
ATOM 717 N N . VAL A 1 90 ? -1.566 9.087 6.776 1.00 96.50 90 VAL A N 1
ATOM 718 C CA . VAL A 1 90 ? -0.760 8.209 5.917 1.00 96.50 90 VAL A CA 1
ATOM 719 C C . VAL A 1 90 ? 0.733 8.535 6.019 1.00 96.50 90 VAL A C 1
ATOM 721 O O . VAL A 1 90 ? 1.179 9.608 5.621 1.00 96.50 90 VAL A O 1
ATOM 724 N N . GLN A 1 91 ? 1.530 7.560 6.477 1.00 96.88 91 GLN A N 1
ATOM 725 C CA . GLN A 1 91 ? 3.002 7.646 6.468 1.00 96.88 91 GLN A CA 1
ATOM 726 C C . GLN A 1 91 ? 3.666 6.776 5.395 1.00 96.88 91 GLN A C 1
ATOM 728 O O . GLN A 1 91 ? 4.780 7.082 4.973 1.00 96.88 91 GLN A O 1
ATOM 733 N N . ASN A 1 92 ? 3.009 5.703 4.951 1.00 96.31 92 ASN A N 1
ATOM 734 C CA . ASN A 1 92 ? 3.504 4.830 3.891 1.00 96.31 92 ASN A CA 1
ATOM 735 C C . ASN A 1 92 ? 2.449 4.746 2.785 1.00 96.31 92 ASN A C 1
ATOM 737 O O . ASN A 1 92 ? 1.355 4.220 3.006 1.00 96.31 92 ASN A O 1
ATOM 741 N N . LEU A 1 93 ? 2.780 5.249 1.601 1.00 95.94 93 LEU A N 1
ATOM 742 C CA . LEU A 1 93 ? 1.876 5.325 0.457 1.00 95.94 93 LEU A CA 1
ATOM 743 C C . LEU A 1 93 ? 2.445 4.521 -0.703 1.00 95.94 93 LEU A C 1
ATOM 745 O O . LEU A 1 93 ? 3.596 4.713 -1.068 1.00 95.94 93 LEU A O 1
ATOM 749 N N . ALA A 1 94 ? 1.642 3.662 -1.312 1.00 94.69 94 ALA A N 1
ATOM 750 C CA . ALA A 1 94 ? 1.943 3.027 -2.584 1.00 94.69 94 ALA A CA 1
ATOM 751 C C . ALA A 1 94 ? 1.040 3.612 -3.667 1.00 94.69 94 ALA A C 1
ATOM 753 O O . ALA A 1 94 ? -0.166 3.728 -3.459 1.00 94.69 94 ALA A O 1
ATOM 754 N N . VAL A 1 95 ? 1.608 3.966 -4.817 1.00 91.81 95 VAL A N 1
ATOM 755 C CA . VAL A 1 95 ? 0.856 4.535 -5.941 1.00 91.81 95 VAL A CA 1
ATOM 756 C C . VAL A 1 95 ? 1.182 3.767 -7.210 1.00 91.81 95 VAL A C 1
ATOM 758 O O . VAL A 1 95 ? 2.354 3.549 -7.508 1.00 91.81 95 VAL A O 1
ATOM 761 N N . TYR A 1 96 ? 0.153 3.341 -7.944 1.00 87.56 96 TYR A N 1
ATOM 762 C CA . TYR A 1 96 ? 0.339 2.682 -9.240 1.00 87.56 96 TYR A CA 1
ATOM 763 C C . TYR A 1 96 ? 0.456 3.672 -10.396 1.00 87.56 96 TYR A C 1
ATOM 765 O O . TYR A 1 96 ? 1.416 3.601 -11.159 1.00 87.56 96 TYR A O 1
ATOM 773 N N . ALA A 1 97 ? -0.480 4.612 -10.508 1.00 83.38 97 ALA A N 1
ATOM 774 C CA . ALA A 1 97 ? -0.434 5.640 -11.537 1.00 83.38 97 ALA A CA 1
ATOM 775 C C . ALA A 1 97 ? -0.631 7.028 -10.933 1.00 83.38 97 ALA A C 1
ATOM 777 O O . ALA A 1 97 ? -1.556 7.239 -10.143 1.00 83.38 97 ALA A O 1
ATOM 778 N N . VAL A 1 98 ? 0.220 7.977 -11.337 1.00 80.81 98 VAL A N 1
ATOM 779 C CA . VAL A 1 98 ? 0.021 9.401 -11.056 1.00 80.81 98 VAL A CA 1
ATOM 780 C C . VAL A 1 98 ? -0.343 10.129 -12.342 1.00 80.81 98 VAL A C 1
ATOM 782 O O . VAL A 1 98 ? 0.421 10.116 -13.305 1.00 80.81 98 VAL A O 1
ATOM 785 N N . HIS A 1 99 ? -1.495 10.789 -12.332 1.00 79.62 99 HIS A N 1
ATOM 786 C CA . HIS A 1 99 ? -2.023 11.572 -13.441 1.00 79.62 99 HIS A CA 1
ATOM 787 C C . HIS A 1 99 ? -1.907 13.063 -13.126 1.00 79.62 99 HIS A C 1
ATOM 789 O O . HIS A 1 99 ? -2.346 13.519 -12.067 1.00 79.62 99 HIS A O 1
ATOM 795 N N . ASN A 1 100 ? -1.361 13.838 -14.060 1.00 73.88 100 ASN A N 1
ATOM 796 C CA . ASN A 1 100 ? -1.379 15.295 -13.999 1.00 73.88 100 ASN A CA 1
ATOM 797 C C . ASN A 1 100 ? -2.366 15.820 -15.047 1.00 73.88 100 ASN A C 1
ATOM 799 O O . ASN A 1 100 ? -2.131 15.682 -16.242 1.00 73.88 100 ASN A O 1
ATOM 803 N N . LEU A 1 101 ? -3.471 16.433 -14.610 1.00 71.38 101 LEU A N 1
ATOM 804 C CA . LEU A 1 101 ? -4.516 16.931 -15.517 1.00 71.38 101 LEU A CA 1
ATOM 805 C C . LEU A 1 101 ? -4.062 18.106 -16.397 1.00 71.38 101 LEU A C 1
ATOM 807 O O . LEU A 1 101 ? -4.765 18.453 -17.347 1.00 71.38 101 LEU A O 1
ATOM 811 N N . ARG A 1 102 ? -2.940 18.759 -16.071 1.00 70.38 102 ARG A N 1
ATOM 812 C CA . ARG A 1 102 ? -2.391 19.865 -16.869 1.00 70.38 102 ARG A CA 1
ATOM 813 C C . ARG A 1 102 ? -1.548 19.393 -18.040 1.00 70.38 102 ARG A C 1
ATOM 815 O O . ARG A 1 102 ? -1.341 20.187 -18.955 1.00 70.38 102 ARG A O 1
ATOM 822 N N . ASP A 1 103 ? -1.058 18.158 -18.006 1.00 68.75 103 ASP A N 1
ATOM 823 C CA . ASP A 1 103 ? -0.284 17.609 -19.108 1.00 68.75 103 ASP A CA 1
ATOM 824 C C . ASP A 1 103 ? -1.231 16.894 -20.079 1.00 68.75 103 ASP A C 1
ATOM 826 O O . ASP A 1 103 ? -1.884 15.911 -19.736 1.00 68.75 103 ASP A O 1
ATOM 830 N N . GLU A 1 104 ? -1.375 17.444 -21.287 1.00 62.44 104 GLU A N 1
ATOM 831 C CA . GLU A 1 104 ? -2.189 16.826 -22.343 1.00 62.44 104 GLU A CA 1
ATOM 832 C C . GLU A 1 104 ? -1.504 15.574 -22.915 1.00 62.44 104 GLU A C 1
ATOM 834 O O . GLU A 1 104 ? -2.164 14.740 -23.538 1.00 62.44 104 GLU A O 1
ATOM 839 N N . HIS A 1 105 ? -0.197 15.413 -22.684 1.00 62.22 105 HIS A N 1
ATOM 840 C CA . HIS A 1 105 ? 0.473 14.143 -22.915 1.00 62.22 105 HIS A CA 1
ATOM 841 C C . HIS A 1 105 ? 0.237 13.275 -21.686 1.00 62.22 105 HIS A C 1
ATOM 843 O O . HIS A 1 105 ? 0.418 13.732 -20.567 1.00 62.22 105 HIS A O 1
ATOM 849 N N . VAL A 1 106 ? -0.177 12.025 -21.891 1.00 55.44 106 VAL A N 1
ATOM 850 C CA . VAL A 1 106 ? -0.190 11.011 -20.834 1.00 55.44 106 VAL A CA 1
ATOM 851 C C . VAL A 1 106 ? 1.212 10.403 -20.828 1.00 55.44 106 VAL A C 1
ATOM 853 O O . VAL A 1 106 ? 1.456 9.474 -21.603 1.00 55.44 106 VAL A O 1
ATOM 856 N N . PRO A 1 107 ? 2.184 10.933 -20.060 1.00 54.72 107 PRO A N 1
ATOM 857 C CA . PRO A 1 107 ? 3.439 10.226 -19.876 1.00 54.72 107 PRO A CA 1
ATOM 858 C C . PRO A 1 107 ? 3.131 8.833 -19.324 1.00 54.72 107 PRO A C 1
ATOM 860 O O . PRO A 1 107 ? 2.178 8.645 -18.562 1.00 54.72 107 PRO A O 1
ATOM 863 N N . ASN A 1 108 ? 3.938 7.848 -19.720 1.00 58.91 108 ASN A N 1
ATOM 864 C CA . ASN A 1 108 ? 3.872 6.510 -19.144 1.00 58.91 108 ASN A CA 1
ATOM 865 C C . ASN A 1 108 ? 3.827 6.642 -17.616 1.00 58.91 108 ASN A C 1
ATOM 867 O O . ASN A 1 108 ? 4.712 7.269 -17.031 1.00 58.91 108 ASN A O 1
ATOM 871 N N . ALA A 1 109 ? 2.808 6.050 -16.983 1.00 58.59 109 ALA A N 1
ATOM 872 C CA . ALA A 1 109 ? 2.481 6.213 -15.559 1.00 58.59 109 ALA A CA 1
ATOM 873 C C . ALA A 1 109 ? 3.661 5.964 -14.594 1.00 58.59 109 ALA A C 1
ATOM 875 O O . ALA A 1 109 ? 3.620 6.362 -13.435 1.00 58.59 109 ALA A O 1
ATOM 876 N N . HIS A 1 110 ? 4.713 5.311 -15.086 1.00 58.09 110 HIS A N 1
ATOM 877 C CA . HIS A 1 110 ? 5.893 4.898 -14.344 1.00 58.09 110 HIS A CA 1
ATOM 878 C C . HIS A 1 110 ? 7.055 5.908 -14.358 1.00 58.09 110 HIS A C 1
ATOM 880 O O . HIS A 1 110 ? 7.921 5.829 -13.487 1.00 58.09 110 HIS A O 1
ATOM 886 N N . GLU A 1 111 ? 7.09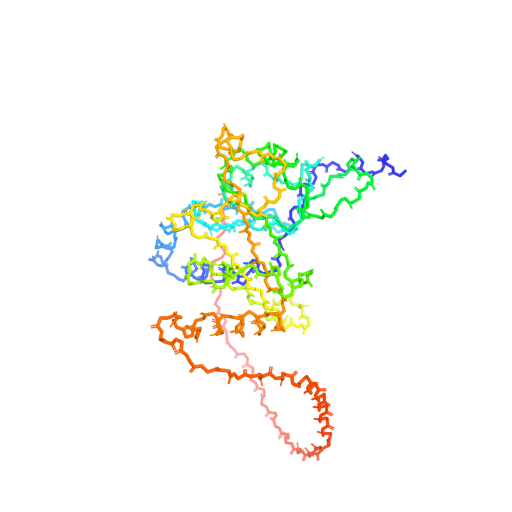8 6.853 -15.304 1.00 58.75 111 GLU A N 1
ATOM 887 C CA . GLU A 1 111 ? 8.222 7.800 -15.453 1.00 58.75 111 GLU A CA 1
ATOM 888 C C . GLU A 1 111 ? 8.008 9.125 -14.702 1.00 58.75 111 GLU A C 1
ATOM 890 O O . GLU A 1 111 ? 8.948 9.899 -14.523 1.00 58.75 111 GLU A O 1
ATOM 895 N N . THR A 1 112 ? 6.793 9.378 -14.212 1.00 64.56 112 THR A N 1
ATOM 896 C CA . THR A 1 112 ? 6.396 10.678 -13.650 1.00 64.56 112 THR A CA 1
ATOM 897 C C . THR A 1 112 ? 6.634 10.826 -12.159 1.00 64.56 112 THR A C 1
ATOM 899 O O . THR A 1 112 ? 6.676 11.957 -11.673 1.00 64.56 112 THR A O 1
ATOM 902 N N . LEU A 1 113 ? 6.809 9.725 -11.414 1.00 71.31 113 LEU A N 1
ATOM 903 C CA . LEU A 1 113 ? 6.871 9.778 -9.950 1.00 71.31 113 LEU A CA 1
ATOM 904 C C . LEU A 1 113 ? 7.895 10.800 -9.410 1.00 71.31 113 LEU A C 1
ATOM 906 O O . LEU A 1 113 ? 7.519 11.584 -8.540 1.00 71.31 113 LEU A O 1
ATOM 910 N N . PRO A 1 114 ? 9.141 10.884 -9.932 1.00 70.06 114 PRO A N 1
ATOM 911 C CA . PRO A 1 114 ? 10.129 11.863 -9.466 1.00 70.06 114 PRO A CA 1
ATOM 912 C C . PRO A 1 114 ? 9.647 13.312 -9.611 1.00 70.06 114 PRO A C 1
ATOM 914 O O . PRO A 1 114 ? 9.918 14.157 -8.756 1.00 70.06 114 PRO A O 1
ATOM 917 N N . GLU A 1 115 ? 8.923 13.600 -10.690 1.00 74.56 115 GLU A N 1
ATOM 918 C CA . GLU A 1 115 ? 8.460 14.943 -11.040 1.00 74.56 115 GLU A CA 1
ATOM 919 C C . GLU A 1 115 ? 7.300 15.377 -10.134 1.00 74.56 115 GLU A C 1
ATOM 921 O O . GLU A 1 115 ? 7.220 16.542 -9.745 1.00 74.56 115 GLU A O 1
ATOM 926 N N . VAL A 1 116 ? 6.474 14.422 -9.698 1.00 81.69 116 VAL A N 1
ATOM 927 C CA . VAL A 1 116 ? 5.287 14.663 -8.861 1.00 81.69 116 VAL A CA 1
ATOM 928 C C . VAL A 1 116 ? 5.517 14.453 -7.362 1.00 81.69 116 VAL A C 1
ATOM 930 O O . VAL A 1 116 ? 4.637 14.804 -6.582 1.00 81.69 116 VAL A O 1
ATOM 933 N N . VAL A 1 117 ? 6.679 13.950 -6.920 1.00 86.19 117 VAL A N 1
ATOM 934 C CA . VAL A 1 117 ? 6.966 13.692 -5.489 1.00 86.19 117 VAL A CA 1
ATOM 935 C C . VAL A 1 117 ? 6.637 14.884 -4.586 1.00 86.19 117 VAL A C 1
ATOM 937 O O . VAL A 1 117 ? 6.011 14.702 -3.547 1.00 86.19 117 VAL A O 1
ATOM 940 N N . LEU A 1 118 ? 7.007 16.105 -4.983 1.00 85.19 118 LEU A N 1
ATOM 941 C CA . LEU A 1 118 ? 6.734 17.303 -4.179 1.00 85.19 118 LEU A CA 1
ATOM 942 C C . LEU A 1 118 ? 5.232 17.602 -4.076 1.00 85.19 118 LEU A C 1
ATOM 944 O O . LEU A 1 118 ? 4.760 18.024 -3.025 1.00 85.19 118 LEU A O 1
ATOM 948 N N . ALA A 1 119 ? 4.473 17.351 -5.147 1.00 87.00 119 ALA A N 1
ATOM 949 C CA . ALA A 1 119 ? 3.019 17.479 -5.120 1.00 87.00 119 ALA A CA 1
ATOM 950 C C . ALA A 1 119 ? 2.399 16.420 -4.198 1.00 87.00 119 ALA A C 1
ATOM 952 O O . ALA A 1 119 ? 1.547 16.748 -3.377 1.00 87.00 119 ALA A O 1
ATOM 953 N N . ILE A 1 120 ? 2.886 15.174 -4.261 1.00 90.06 120 ILE A N 1
ATOM 954 C CA . ILE A 1 120 ? 2.461 14.093 -3.361 1.00 90.06 120 ILE A CA 1
ATOM 955 C C . ILE A 1 120 ? 2.749 14.461 -1.905 1.00 90.06 120 ILE A C 1
ATOM 957 O O . ILE A 1 120 ? 1.876 14.297 -1.062 1.00 90.06 120 ILE A O 1
ATOM 961 N N . GLN A 1 121 ? 3.928 15.000 -1.601 1.00 89.31 121 GLN A N 1
ATOM 962 C CA . GLN A 1 121 ? 4.270 15.435 -0.246 1.00 89.31 121 GLN A CA 1
ATOM 963 C C . GLN A 1 121 ? 3.396 16.604 0.228 1.00 89.31 121 GLN A C 1
ATOM 965 O O . GLN A 1 121 ? 3.030 16.667 1.399 1.00 89.31 121 GLN A O 1
ATOM 970 N N . GLY A 1 122 ? 3.017 17.508 -0.680 1.00 89.12 122 GLY A N 1
ATOM 971 C CA . GLY A 1 122 ? 2.049 18.566 -0.388 1.00 89.12 122 GLY A CA 1
ATOM 972 C C . GLY A 1 122 ? 0.660 18.025 -0.033 1.00 89.12 122 GLY A C 1
ATOM 973 O O . GLY A 1 122 ? -0.013 18.601 0.818 1.00 89.12 122 GLY A O 1
ATOM 974 N N . ILE A 1 123 ? 0.246 16.912 -0.649 1.00 90.81 123 ILE A N 1
ATOM 975 C CA . ILE A 1 123 ? -1.019 16.227 -0.343 1.00 90.81 123 ILE A CA 1
ATOM 976 C C . ILE A 1 123 ? -0.899 15.436 0.967 1.00 90.81 123 ILE A C 1
ATOM 978 O O . ILE A 1 123 ? -1.796 15.511 1.799 1.00 90.81 123 ILE A O 1
ATOM 982 N N . PHE A 1 124 ? 0.204 14.710 1.165 1.00 93.62 124 PHE A N 1
ATOM 983 C CA . PHE A 1 124 ? 0.461 13.819 2.300 1.00 93.62 124 PHE A CA 1
ATOM 984 C C . PHE A 1 124 ? 1.598 14.367 3.180 1.00 93.62 124 PHE A C 1
ATOM 986 O O . PHE A 1 124 ? 2.750 13.943 3.045 1.00 93.62 124 PHE A O 1
ATOM 993 N N . PRO A 1 125 ? 1.306 15.290 4.113 1.00 93.06 125 PRO A N 1
ATOM 994 C CA . PRO A 1 125 ? 2.340 16.016 4.855 1.00 93.06 125 PRO A CA 1
ATOM 995 C C . PRO A 1 125 ? 3.158 15.135 5.811 1.00 93.06 125 PRO A C 1
ATOM 997 O O . PRO A 1 125 ? 4.284 15.485 6.153 1.00 93.06 125 PRO A O 1
ATOM 1000 N N . ASN A 1 126 ? 2.609 13.993 6.239 1.00 95.44 126 ASN A N 1
ATOM 1001 C CA . ASN A 1 126 ? 3.265 13.057 7.158 1.00 95.44 126 ASN A CA 1
ATOM 1002 C C . ASN A 1 126 ? 3.913 11.860 6.441 1.00 95.44 126 ASN A C 1
ATOM 1004 O O . ASN A 1 126 ? 4.305 10.885 7.091 1.00 95.44 126 ASN A O 1
ATOM 1008 N N . LEU A 1 127 ? 4.027 11.924 5.111 1.00 95.25 127 LEU A N 1
ATOM 1009 C CA . LEU A 1 127 ? 4.565 10.842 4.305 1.00 95.25 127 LEU A CA 1
ATOM 1010 C C . LEU A 1 127 ? 6.053 10.617 4.595 1.00 95.25 127 LEU A C 1
ATOM 1012 O O . LEU A 1 127 ? 6.871 11.523 4.465 1.00 95.25 127 LEU A O 1
ATOM 1016 N N . LYS A 1 128 ? 6.396 9.379 4.951 1.00 94.06 128 LYS A N 1
ATOM 1017 C CA . LYS A 1 128 ? 7.772 8.920 5.185 1.00 94.06 128 LYS A CA 1
ATOM 1018 C C . LYS A 1 128 ? 8.267 8.008 4.076 1.00 94.06 128 LYS A C 1
ATOM 1020 O O . LYS A 1 128 ? 9.455 8.021 3.769 1.00 94.06 128 LYS A O 1
ATOM 1025 N N . ARG A 1 129 ? 7.369 7.207 3.491 1.00 93.06 129 ARG A N 1
ATOM 1026 C CA . ARG A 1 129 ? 7.701 6.250 2.431 1.00 93.06 129 ARG A CA 1
ATOM 1027 C C . ARG A 1 129 ? 6.710 6.320 1.289 1.00 93.06 129 ARG A C 1
ATOM 1029 O O . ARG A 1 129 ? 5.506 6.195 1.508 1.00 93.06 129 ARG A O 1
ATOM 1036 N N . LEU A 1 130 ? 7.229 6.448 0.078 1.00 92.44 130 LEU A N 1
ATOM 1037 C CA . LEU A 1 130 ? 6.465 6.405 -1.157 1.00 92.44 130 LEU A CA 1
ATOM 1038 C C . LEU A 1 130 ? 6.924 5.215 -2.003 1.00 92.44 130 LEU A C 1
ATOM 1040 O O . LEU A 1 130 ? 8.080 5.133 -2.405 1.00 92.44 130 LEU A O 1
ATOM 1044 N N . TYR A 1 131 ? 6.008 4.302 -2.296 1.00 91.25 131 TYR A N 1
ATOM 1045 C CA . TYR A 1 131 ? 6.248 3.137 -3.130 1.00 91.25 131 TYR A CA 1
ATOM 1046 C C . TYR A 1 131 ? 5.700 3.374 -4.540 1.00 91.25 131 TYR A C 1
ATOM 1048 O O . TYR A 1 131 ? 4.498 3.573 -4.720 1.00 91.25 131 TYR A O 1
ATOM 1056 N N . ASN A 1 132 ? 6.576 3.310 -5.541 1.00 87.62 132 ASN A N 1
ATOM 1057 C CA . ASN A 1 132 ? 6.192 3.252 -6.948 1.00 87.62 132 ASN A CA 1
ATOM 1058 C C . ASN A 1 132 ? 5.754 1.826 -7.287 1.00 87.62 132 ASN A C 1
ATOM 1060 O O . ASN A 1 132 ? 6.589 0.916 -7.225 1.00 87.62 132 ASN A O 1
ATOM 1064 N N . VAL A 1 133 ? 4.481 1.607 -7.615 1.00 88.56 133 VAL A N 1
ATOM 1065 C CA . VAL A 1 133 ? 3.979 0.264 -7.930 1.00 88.56 133 VAL A CA 1
ATOM 1066 C C . VAL A 1 133 ? 4.178 -0.056 -9.410 1.00 88.56 133 VAL A C 1
ATOM 1068 O O . VAL A 1 133 ? 3.612 0.580 -10.294 1.00 88.56 133 VAL A O 1
ATOM 1071 N N . TRP A 1 134 ? 4.947 -1.108 -9.674 1.00 84.06 134 TRP A N 1
ATOM 1072 C CA . TRP A 1 134 ? 5.240 -1.632 -11.001 1.00 84.06 134 TRP A CA 1
ATOM 1073 C C . TRP A 1 134 ? 4.414 -2.884 -11.273 1.00 84.06 134 TRP A C 1
ATOM 1075 O O . TRP A 1 134 ? 4.537 -3.884 -10.562 1.00 84.06 134 TRP A O 1
ATOM 1085 N N . LEU A 1 135 ? 3.605 -2.865 -12.332 1.00 82.12 135 LEU A N 1
ATOM 1086 C CA . LEU A 1 135 ? 2.917 -4.066 -12.798 1.00 82.12 135 LEU A CA 1
ATOM 1087 C C . LEU A 1 135 ? 3.848 -4.904 -13.673 1.00 82.12 135 LEU A C 1
ATOM 1089 O O . LEU A 1 135 ? 4.310 -4.454 -14.720 1.00 82.12 135 LEU A O 1
ATOM 1093 N N . VAL A 1 136 ? 4.010 -6.182 -13.329 1.00 75.50 136 VAL A N 1
ATOM 1094 C CA . VAL A 1 136 ? 4.822 -7.154 -14.103 1.00 75.50 136 VAL A CA 1
ATOM 1095 C C . VAL A 1 136 ? 4.139 -7.582 -15.418 1.00 75.50 136 VAL A C 1
ATOM 1097 O O . VAL A 1 136 ? 4.488 -8.575 -16.051 1.00 75.50 136 VAL A O 1
ATOM 1100 N N . VAL A 1 137 ? 3.122 -6.843 -15.861 1.00 65.31 137 VAL A N 1
ATOM 1101 C CA . VAL A 1 137 ? 2.442 -7.087 -17.137 1.00 65.31 137 VAL A CA 1
ATOM 1102 C C . VAL A 1 137 ? 3.355 -6.720 -18.315 1.00 65.31 137 VAL A C 1
ATOM 1104 O O . VAL A 1 137 ? 3.284 -7.381 -19.349 1.00 65.31 137 VAL A O 1
ATOM 1107 N N . PHE A 1 138 ? 4.249 -5.741 -18.128 1.00 53.56 138 PHE A N 1
ATOM 1108 C CA . PHE A 1 138 ? 4.947 -5.044 -19.215 1.00 53.56 138 PHE A CA 1
ATOM 1109 C C . PHE A 1 138 ? 6.454 -5.306 -19.328 1.00 53.56 138 PHE A C 1
ATOM 1111 O O . PHE A 1 138 ? 7.087 -4.729 -20.204 1.00 53.56 138 PHE A O 1
ATOM 1118 N N . GLN A 1 139 ? 7.039 -6.157 -18.482 1.00 54.12 139 GLN A N 1
ATOM 1119 C CA . GLN A 1 139 ? 8.488 -6.366 -18.489 1.00 54.12 139 GLN A CA 1
ATOM 1120 C C . GLN A 1 139 ? 8.899 -7.635 -19.254 1.00 54.12 139 GLN A C 1
ATOM 1122 O O . GLN A 1 139 ? 8.309 -8.703 -19.030 1.00 54.12 139 GLN A O 1
ATOM 1127 N N . PRO A 1 140 ? 9.920 -7.551 -20.130 1.00 53.81 140 PRO A N 1
ATOM 1128 C CA . PRO A 1 140 ? 10.674 -8.715 -20.584 1.00 53.81 140 PRO A CA 1
ATOM 1129 C C . PRO A 1 140 ? 11.169 -9.529 -19.380 1.00 53.81 140 PRO A C 1
ATOM 1131 O O . PRO A 1 140 ? 11.415 -8.972 -18.309 1.00 53.81 140 PRO A O 1
ATOM 1134 N N . LYS A 1 141 ? 11.343 -10.850 -19.543 1.00 58.50 141 LYS A N 1
ATOM 1135 C CA . LYS A 1 141 ? 11.862 -11.736 -18.477 1.00 58.50 141 LYS A CA 1
ATOM 1136 C C . LYS A 1 141 ? 13.175 -11.211 -17.867 1.00 58.50 141 LYS A C 1
ATOM 1138 O O . LYS A 1 141 ? 13.404 -11.437 -16.686 1.00 58.50 141 LYS A O 1
ATOM 1143 N N . ASP A 1 142 ? 13.957 -10.471 -18.650 1.00 56.06 142 ASP A N 1
ATOM 1144 C CA . ASP A 1 142 ? 15.276 -9.944 -18.288 1.00 56.06 142 ASP A CA 1
ATOM 1145 C C . ASP A 1 142 ? 15.228 -8.685 -17.396 1.00 56.06 142 ASP A C 1
ATOM 1147 O O . ASP A 1 142 ? 16.251 -8.276 -16.853 1.00 56.06 142 ASP A O 1
ATOM 1151 N N . GLU A 1 143 ? 14.054 -8.062 -17.221 1.00 58.19 143 GLU A N 1
ATOM 1152 C CA . GLU A 1 143 ? 13.882 -6.853 -16.395 1.00 58.19 143 GLU A CA 1
ATOM 1153 C C . GLU A 1 143 ? 13.230 -7.119 -15.035 1.00 58.19 143 GLU A C 1
ATOM 1155 O O . GLU A 1 143 ? 13.270 -6.250 -14.157 1.00 58.19 143 GLU A O 1
ATOM 1160 N N . ILE A 1 144 ? 12.669 -8.318 -14.824 1.00 62.03 144 ILE A N 1
ATOM 1161 C CA . ILE A 1 144 ? 12.213 -8.729 -13.494 1.00 62.03 144 ILE A CA 1
ATOM 1162 C C . ILE A 1 144 ? 13.466 -8.870 -12.641 1.00 62.03 144 ILE A C 1
ATOM 1164 O O . ILE A 1 144 ? 14.177 -9.867 -12.736 1.00 62.03 144 ILE A O 1
ATOM 1168 N N . SER A 1 145 ? 13.760 -7.854 -11.829 1.00 62.41 145 SER A N 1
ATOM 1169 C CA . SER A 1 145 ? 14.988 -7.868 -11.049 1.00 62.41 145 SER A CA 1
ATOM 1170 C C . SER A 1 145 ? 14.995 -9.089 -10.131 1.00 62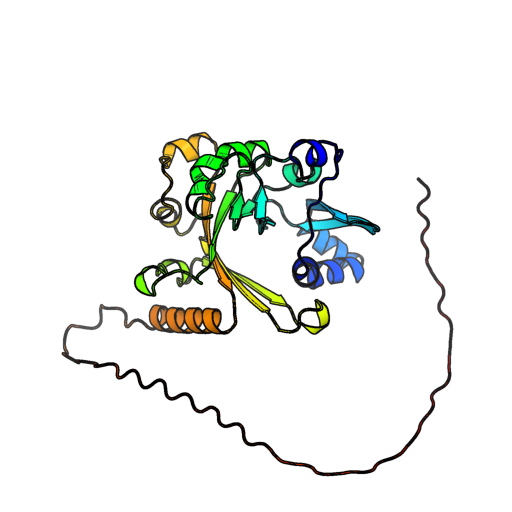.41 145 SER A C 1
ATOM 1172 O O . SER A 1 145 ? 14.016 -9.343 -9.417 1.00 62.41 145 SER A O 1
ATOM 1174 N N . ASP A 1 146 ? 16.110 -9.828 -10.135 1.00 65.06 146 ASP A N 1
ATOM 1175 C CA . ASP A 1 146 ? 16.373 -10.956 -9.227 1.00 65.06 146 ASP A CA 1
ATOM 1176 C C . ASP A 1 146 ? 16.003 -10.612 -7.777 1.00 65.06 146 ASP A C 1
ATOM 1178 O O . ASP A 1 146 ? 15.526 -11.441 -7.006 1.00 65.06 146 ASP A O 1
ATOM 1182 N N . GLU A 1 147 ? 16.147 -9.335 -7.428 1.00 63.16 147 GLU A N 1
ATOM 1183 C CA . GLU A 1 147 ? 15.874 -8.762 -6.120 1.00 63.16 147 GLU A CA 1
ATOM 1184 C C . GLU A 1 147 ? 14.403 -8.916 -5.693 1.00 63.16 147 GLU A C 1
ATOM 1186 O O . GLU A 1 147 ? 14.149 -9.208 -4.524 1.00 63.16 147 GLU A O 1
ATOM 1191 N N . SER A 1 148 ? 13.441 -8.815 -6.623 1.00 65.19 148 SER A N 1
ATOM 1192 C CA . SER A 1 148 ? 12.002 -9.032 -6.360 1.00 65.19 148 SER A CA 1
ATOM 1193 C C . SER A 1 148 ? 11.662 -10.484 -5.989 1.00 65.19 148 SER A C 1
ATOM 1195 O O . SER A 1 148 ? 10.594 -10.773 -5.441 1.00 65.19 148 SER A O 1
ATOM 1197 N N . ILE A 1 149 ? 12.589 -11.402 -6.263 1.00 72.81 149 ILE A N 1
ATOM 1198 C CA . ILE A 1 149 ? 12.448 -12.849 -6.103 1.00 72.81 149 ILE A CA 1
ATOM 1199 C C . ILE A 1 149 ? 13.264 -13.367 -4.897 1.00 72.81 149 ILE A C 1
ATOM 1201 O O . ILE A 1 149 ? 13.075 -14.505 -4.449 1.00 72.81 149 ILE A O 1
ATOM 1205 N N . THR A 1 150 ? 14.119 -12.523 -4.306 1.00 71.75 150 THR A N 1
ATOM 1206 C CA . THR A 1 150 ? 14.936 -12.878 -3.135 1.00 71.75 150 THR A CA 1
ATOM 1207 C C . THR A 1 150 ? 14.097 -13.180 -1.886 1.00 71.75 150 THR A C 1
ATOM 1209 O O . THR A 1 150 ? 12.920 -12.841 -1.772 1.00 71.75 150 THR A O 1
ATOM 1212 N N . LYS A 1 151 ? 14.714 -13.825 -0.885 1.00 66.88 151 LYS A N 1
ATOM 1213 C CA . LYS A 1 151 ? 14.075 -14.104 0.418 1.00 66.88 151 LYS A CA 1
ATOM 1214 C C . LYS A 1 151 ? 13.849 -12.851 1.277 1.00 66.88 151 LYS A C 1
ATOM 1216 O O . LYS A 1 151 ? 13.218 -12.958 2.323 1.00 66.88 151 LYS A O 1
ATOM 1221 N N . TYR A 1 152 ? 14.367 -11.700 0.862 1.00 71.19 152 TYR A N 1
ATOM 1222 C CA . TYR A 1 152 ? 14.473 -10.489 1.676 1.00 71.19 152 TYR A CA 1
ATOM 1223 C C . TYR A 1 152 ? 13.540 -9.374 1.196 1.00 71.19 152 TYR A C 1
ATOM 1225 O O . TYR A 1 152 ? 13.847 -8.186 1.298 1.00 71.19 152 TYR A O 1
ATOM 1233 N N . VAL A 1 153 ? 12.381 -9.771 0.679 1.00 81.38 153 VAL A N 1
ATOM 1234 C CA . VAL A 1 153 ? 11.299 -8.864 0.308 1.00 81.38 153 VAL A CA 1
ATOM 1235 C C . VAL A 1 153 ? 10.103 -9.112 1.213 1.00 81.38 153 VAL A C 1
ATOM 1237 O O . VAL A 1 153 ? 9.763 -10.256 1.531 1.00 81.38 153 VAL A O 1
ATOM 1240 N N . HIS A 1 154 ? 9.446 -8.034 1.621 1.00 88.38 154 HIS A N 1
ATOM 1241 C CA . HIS A 1 154 ? 8.092 -8.126 2.131 1.00 88.38 154 HIS A CA 1
ATOM 1242 C C . HIS A 1 154 ? 7.184 -8.645 1.019 1.00 88.38 154 HIS A C 1
ATOM 1244 O O . HIS A 1 154 ? 7.331 -8.271 -0.144 1.00 88.38 154 HIS A O 1
ATOM 1250 N N . GLN A 1 155 ? 6.266 -9.534 1.385 1.00 91.06 155 GLN A N 1
ATOM 1251 C CA . GLN A 1 155 ? 5.295 -10.121 0.474 1.00 91.06 155 GLN A CA 1
ATOM 1252 C C . GLN A 1 155 ? 3.911 -9.952 1.074 1.00 91.06 155 GLN A C 1
ATOM 1254 O O . GLN A 1 155 ? 3.689 -10.316 2.231 1.00 91.06 155 GLN A O 1
ATOM 1259 N N . TYR A 1 156 ? 2.983 -9.430 0.284 1.00 92.50 156 TYR A N 1
ATOM 1260 C CA . TYR A 1 156 ? 1.588 -9.324 0.675 1.00 92.50 156 TYR A CA 1
ATOM 1261 C C . TYR A 1 156 ? 0.701 -9.856 -0.437 1.00 92.50 156 TYR A C 1
ATOM 1263 O O . TYR A 1 156 ? 0.776 -9.407 -1.579 1.00 92.50 156 TYR A O 1
ATOM 1271 N N . MET A 1 157 ? -0.106 -10.856 -0.097 1.00 91.75 157 MET A N 1
ATOM 1272 C CA . MET A 1 157 ? -1.032 -11.488 -1.022 1.00 91.75 157 MET A CA 1
ATOM 1273 C C . MET A 1 157 ? -2.429 -10.928 -0.792 1.00 91.75 157 MET A C 1
ATOM 1275 O O . MET A 1 157 ? -2.941 -10.986 0.324 1.00 91.75 157 MET A O 1
ATOM 1279 N N . VAL A 1 158 ? -3.047 -10.438 -1.859 1.00 90.69 158 VAL A N 1
ATOM 1280 C CA . VAL A 1 158 ? -4.456 -10.055 -1.889 1.00 90.69 158 VAL A CA 1
ATOM 1281 C C . VAL A 1 158 ? -5.190 -11.049 -2.771 1.00 90.69 158 VAL A C 1
ATOM 1283 O O . VAL A 1 158 ? -4.867 -11.204 -3.949 1.00 90.69 158 VAL A O 1
ATOM 1286 N N . GLU A 1 159 ? -6.171 -11.721 -2.184 1.00 88.56 159 GLU A N 1
ATOM 1287 C CA . GLU A 1 159 ? -7.075 -12.638 -2.869 1.00 88.56 159 GLU A CA 1
ATOM 1288 C C . GLU A 1 159 ? -8.487 -12.061 -2.783 1.00 88.56 159 GLU A C 1
ATOM 1290 O O . GLU A 1 159 ? -8.939 -11.672 -1.702 1.00 88.56 159 GLU A O 1
ATOM 1295 N N . THR A 1 160 ? -9.165 -11.973 -3.924 1.00 81.81 160 THR A N 1
ATOM 1296 C CA . THR A 1 160 ? -10.605 -11.717 -3.977 1.00 81.81 160 THR A CA 1
ATOM 1297 C C . THR A 1 160 ? -11.281 -12.943 -4.537 1.00 81.81 160 THR A C 1
ATOM 1299 O O . THR A 1 160 ? -10.837 -13.478 -5.550 1.00 81.81 160 THR A O 1
ATOM 1302 N N . TYR A 1 161 ? -12.364 -13.353 -3.892 1.00 80.44 161 TYR A N 1
ATOM 1303 C CA . TYR A 1 161 ? -13.239 -14.389 -4.410 1.00 80.44 161 TYR A CA 1
ATOM 1304 C C . TYR A 1 161 ? -14.418 -13.702 -5.085 1.00 80.44 161 TYR A C 1
ATOM 1306 O O . TYR A 1 161 ? -15.011 -12.784 -4.501 1.00 80.44 161 TYR A O 1
ATOM 1314 N N . GLY A 1 162 ? -14.715 -14.089 -6.323 1.00 71.88 162 GLY A N 1
ATOM 1315 C CA . GLY A 1 162 ? -15.695 -13.389 -7.156 1.00 71.88 162 GLY A CA 1
ATOM 1316 C C . GLY A 1 162 ? -17.050 -13.206 -6.461 1.00 71.88 162 GLY A C 1
ATOM 1317 O O . GLY A 1 162 ? -17.595 -12.103 -6.387 1.00 71.88 162 GLY A O 1
ATOM 1318 N N . GLN A 1 163 ? -17.496 -14.263 -5.778 1.00 64.38 163 GLN A N 1
ATOM 1319 C CA . GLN A 1 163 ? -18.752 -14.304 -5.030 1.00 64.38 163 GLN A CA 1
ATOM 1320 C C . GLN A 1 163 ? -18.849 -13.266 -3.893 1.00 64.38 163 GLN A C 1
ATOM 1322 O O . GLN A 1 163 ? -19.941 -12.791 -3.600 1.00 64.38 163 GLN A O 1
ATOM 1327 N N . GLU A 1 164 ? -17.731 -12.876 -3.265 1.00 64.25 164 GLU A N 1
ATOM 1328 C CA . GLU A 1 164 ? -17.718 -11.869 -2.187 1.00 64.25 164 GLU A CA 1
ATOM 1329 C C . GLU A 1 164 ? -17.632 -10.425 -2.717 1.00 64.25 164 GLU A C 1
ATOM 1331 O O . GLU A 1 164 ? -17.924 -9.481 -1.984 1.00 64.25 164 GLU A O 1
ATOM 1336 N N . THR A 1 165 ? -17.199 -10.234 -3.967 1.00 60.28 165 THR A N 1
ATOM 1337 C CA . THR A 1 165 ? -16.854 -8.910 -4.524 1.00 60.28 165 THR A CA 1
ATOM 1338 C C . THR A 1 165 ? -17.713 -8.489 -5.714 1.00 60.28 165 THR A C 1
ATOM 1340 O O . THR A 1 165 ? -17.570 -7.363 -6.186 1.00 60.28 165 THR A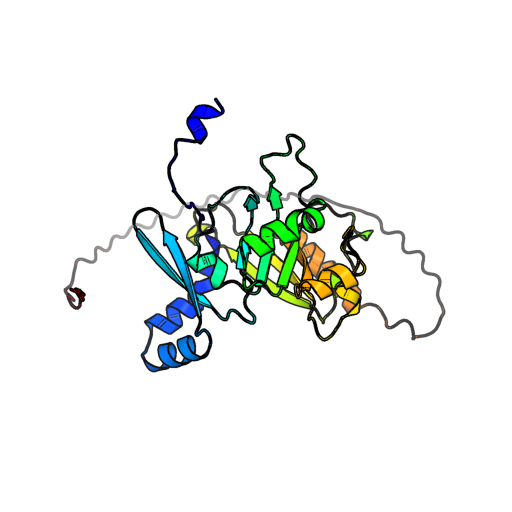 O 1
ATOM 1343 N N . GLY A 1 166 ? -18.599 -9.365 -6.197 1.00 67.06 166 GLY A N 1
ATOM 1344 C CA . GLY A 1 166 ? -19.365 -9.145 -7.427 1.00 67.06 166 GLY A CA 1
ATOM 1345 C C . GLY A 1 166 ? -18.505 -9.206 -8.694 1.00 67.06 166 GLY A C 1
ATOM 1346 O O . GLY A 1 166 ? -18.970 -8.824 -9.763 1.00 67.06 166 GLY A O 1
ATOM 1347 N N . LEU A 1 167 ? -17.251 -9.655 -8.575 1.00 66.38 167 LEU A N 1
ATOM 1348 C CA . LEU A 1 167 ? -16.375 -9.927 -9.708 1.00 66.38 167 LEU A CA 1
ATOM 1349 C C . LEU A 1 167 ? -16.653 -11.340 -10.223 1.00 66.38 167 LEU A C 1
ATOM 1351 O O . LEU A 1 167 ? -16.918 -12.248 -9.444 1.00 66.38 167 LEU A O 1
ATOM 1355 N N . GLU A 1 168 ? -16.580 -11.539 -11.533 1.00 73.06 168 GLU A N 1
ATOM 1356 C CA . GLU A 1 168 ? -16.849 -12.847 -12.148 1.00 73.06 168 GLU A CA 1
ATOM 1357 C C . GLU A 1 168 ? -15.707 -13.851 -11.901 1.00 73.06 168 GLU A C 1
ATOM 1359 O O . GLU A 1 168 ? -15.914 -15.061 -11.908 1.00 73.06 168 GLU A O 1
ATOM 1364 N N . GLU A 1 169 ? -14.501 -13.350 -11.611 1.00 77.94 169 GLU A N 1
ATOM 1365 C CA . GLU A 1 169 ? -13.298 -14.161 -11.451 1.00 77.94 169 GLU A CA 1
ATOM 1366 C C . GLU A 1 169 ? -12.567 -13.894 -10.132 1.00 77.94 169 GLU A C 1
ATOM 1368 O O . GLU A 1 169 ? -12.421 -12.754 -9.677 1.00 77.94 169 GLU A O 1
ATOM 1373 N N . ASP A 1 170 ? -12.009 -14.961 -9.557 1.00 83.75 170 ASP A N 1
ATOM 1374 C CA . ASP A 1 170 ? -11.095 -14.852 -8.427 1.00 83.75 170 ASP A CA 1
ATOM 1375 C C . ASP A 1 170 ? -9.801 -14.152 -8.848 1.00 83.75 170 ASP A C 1
ATOM 1377 O O . ASP A 1 170 ? -9.019 -14.677 -9.658 1.00 83.75 170 ASP A O 1
ATOM 1381 N N . THR A 1 171 ? -9.519 -13.001 -8.240 1.00 83.94 171 THR A N 1
ATOM 1382 C CA . THR A 1 171 ? -8.277 -12.273 -8.498 1.00 83.94 171 THR A CA 1
ATOM 1383 C C . THR A 1 171 ? -7.242 -12.582 -7.427 1.00 83.94 171 THR A C 1
ATOM 1385 O O . THR A 1 171 ? -7.540 -12.753 -6.245 1.00 83.94 171 THR A O 1
ATOM 1388 N N . ARG A 1 172 ? -5.983 -12.661 -7.861 1.00 88.56 172 ARG A N 1
ATOM 1389 C CA . ARG A 1 172 ? -4.829 -12.846 -6.987 1.00 88.56 172 ARG A CA 1
ATOM 1390 C C . ARG A 1 172 ? -3.762 -11.831 -7.360 1.00 88.56 172 ARG A C 1
ATOM 1392 O O . ARG A 1 172 ? -3.291 -11.831 -8.501 1.00 88.56 172 ARG A O 1
ATOM 1399 N N . SER A 1 173 ? -3.400 -10.993 -6.397 1.00 90.31 173 SER A N 1
ATOM 1400 C CA . SER A 1 173 ? -2.346 -9.990 -6.523 1.00 90.31 173 SER A CA 1
ATOM 1401 C C . SER A 1 173 ? -1.284 -10.217 -5.458 1.00 90.31 173 SER A C 1
ATOM 1403 O O . SER A 1 173 ? -1.585 -10.191 -4.267 1.00 90.31 173 SER A O 1
ATOM 1405 N N . LEU A 1 174 ? -0.038 -10.421 -5.882 1.00 91.75 174 LEU A N 1
ATOM 1406 C CA . LEU A 1 174 ? 1.115 -10.458 -4.984 1.00 91.75 174 LEU A CA 1
ATOM 1407 C C . LEU A 1 174 ? 1.862 -9.133 -5.076 1.00 91.75 174 LEU A C 1
ATOM 1409 O O . LEU A 1 174 ? 2.325 -8.770 -6.155 1.00 91.75 174 LEU A O 1
ATOM 1413 N N . PHE A 1 175 ? 2.022 -8.466 -3.943 1.00 92.25 175 PHE A N 1
ATOM 1414 C CA . PHE A 1 175 ? 2.857 -7.284 -3.793 1.00 92.25 175 PHE A CA 1
ATOM 1415 C C . PHE A 1 175 ? 4.188 -7.679 -3.160 1.00 92.25 175 PHE A C 1
ATOM 1417 O O . PHE A 1 175 ? 4.209 -8.390 -2.152 1.00 92.25 175 PHE A O 1
ATOM 1424 N N . CYS A 1 176 ? 5.288 -7.211 -3.741 1.00 89.25 176 CYS A N 1
ATOM 1425 C CA . CYS A 1 176 ? 6.643 -7.413 -3.244 1.00 89.25 176 CYS A CA 1
ATOM 1426 C C . CYS A 1 176 ? 7.360 -6.071 -3.117 1.00 89.25 176 CYS A C 1
ATOM 1428 O O . CYS A 1 176 ? 7.366 -5.285 -4.061 1.00 89.25 176 CYS A O 1
ATOM 1430 N N . TRP A 1 177 ? 7.982 -5.803 -1.975 1.00 88.88 177 TRP A N 1
ATOM 1431 C CA . TRP A 1 177 ? 8.775 -4.588 -1.766 1.00 88.88 177 TRP A CA 1
ATOM 1432 C C . TRP A 1 177 ? 9.931 -4.873 -0.799 1.00 88.88 177 TRP A C 1
ATOM 1434 O O . TRP A 1 177 ? 9.878 -5.848 -0.043 1.00 88.88 177 TRP A O 1
ATOM 1444 N N . PRO A 1 178 ? 11.009 -4.084 -0.833 1.00 81.25 178 PRO A N 1
ATOM 1445 C CA . PRO A 1 178 ? 12.221 -4.386 -0.086 1.00 81.25 178 PRO A CA 1
ATOM 1446 C C . PRO A 1 178 ? 12.044 -4.174 1.412 1.00 81.25 178 PRO A C 1
ATOM 1448 O O . PRO A 1 178 ? 11.238 -3.359 1.868 1.00 81.25 178 PRO A O 1
ATOM 1451 N N . VAL A 1 179 ? 12.873 -4.878 2.177 1.00 81.12 179 VAL A N 1
ATOM 1452 C CA . VAL A 1 179 ? 13.062 -4.614 3.600 1.00 81.12 179 VAL A CA 1
ATOM 1453 C C . VAL A 1 179 ? 14.154 -3.550 3.752 1.00 81.12 179 VAL A C 1
ATOM 1455 O O . VAL A 1 179 ? 15.324 -3.817 3.469 1.00 81.12 179 VAL A O 1
ATOM 1458 N N . SER A 1 180 ? 13.781 -2.357 4.223 1.00 71.62 180 SER A N 1
ATOM 1459 C CA . SER A 1 180 ? 14.641 -1.158 4.221 1.00 71.62 180 SER A CA 1
ATOM 1460 C C . SER A 1 180 ? 16.018 -1.343 4.876 1.00 71.62 180 SER A C 1
ATOM 1462 O O . SER A 1 180 ? 16.997 -0.772 4.414 1.00 71.62 180 SER A O 1
ATOM 1464 N N . HIS A 1 181 ? 16.124 -2.165 5.924 1.00 72.81 181 HIS A N 1
ATOM 1465 C CA . HIS A 1 181 ? 17.375 -2.370 6.665 1.00 72.81 181 HIS A CA 1
ATOM 1466 C C . HIS A 1 181 ? 18.264 -3.500 6.122 1.00 72.81 181 HIS A C 1
ATOM 1468 O O . HIS A 1 181 ? 19.401 -3.633 6.568 1.00 72.81 181 HIS A O 1
ATOM 1474 N N . ILE A 1 182 ? 17.759 -4.341 5.213 1.00 73.12 182 ILE A N 1
ATOM 1475 C CA . ILE A 1 182 ? 18.506 -5.501 4.692 1.00 73.12 182 ILE A CA 1
ATOM 1476 C C . ILE A 1 182 ? 19.190 -5.153 3.366 1.00 73.12 182 ILE A C 1
ATOM 1478 O O . ILE A 1 182 ? 20.282 -5.646 3.093 1.00 73.12 182 ILE A O 1
ATOM 1482 N N . HIS A 1 183 ? 18.580 -4.276 2.563 1.00 65.69 183 HIS A N 1
ATOM 1483 C CA . HIS A 1 183 ? 19.082 -3.916 1.239 1.00 65.69 183 HIS A CA 1
ATOM 1484 C C . HIS A 1 183 ? 19.036 -2.398 0.995 1.00 65.69 183 HIS A C 1
ATOM 1486 O O . HIS A 1 183 ? 18.188 -1.933 0.234 1.00 65.69 183 HIS A O 1
ATOM 1492 N N . PRO A 1 184 ? 19.949 -1.611 1.595 1.00 63.56 184 PRO A N 1
ATOM 1493 C CA . PRO A 1 184 ? 20.040 -0.174 1.315 1.00 63.56 184 PRO A CA 1
ATOM 1494 C C . PRO A 1 184 ? 20.356 0.108 -0.167 1.00 63.56 184 PRO A C 1
ATOM 1496 O O . PRO A 1 184 ? 19.894 1.096 -0.735 1.00 63.56 184 PRO A O 1
ATOM 1499 N N . ASP A 1 185 ? 21.047 -0.813 -0.841 1.00 58.97 185 ASP A N 1
ATOM 1500 C CA . ASP A 1 185 ? 21.381 -0.687 -2.266 1.00 58.97 185 ASP A CA 1
ATOM 1501 C C . ASP A 1 185 ? 20.160 -0.899 -3.187 1.00 58.97 185 ASP A C 1
ATOM 1503 O O . ASP A 1 185 ? 20.165 -0.473 -4.343 1.00 58.97 185 ASP A O 1
ATOM 1507 N N . PHE A 1 186 ? 19.079 -1.508 -2.675 1.00 59.22 186 PHE A N 1
ATOM 1508 C CA . PHE A 1 186 ? 17.831 -1.734 -3.416 1.00 59.22 186 PHE A CA 1
ATOM 1509 C C . PHE A 1 186 ? 17.066 -0.424 -3.658 1.00 59.22 186 PHE A C 1
ATOM 1511 O O . PHE A 1 186 ? 16.381 -0.286 -4.671 1.00 59.22 186 PHE A O 1
ATOM 1518 N N . SER A 1 187 ? 17.169 0.543 -2.739 1.00 54.91 187 SER A N 1
ATOM 1519 C CA . SER A 1 187 ? 16.323 1.749 -2.716 1.00 54.91 187 SER A CA 1
ATOM 1520 C C . SER A 1 187 ? 16.513 2.674 -3.907 1.00 54.91 187 SER A C 1
ATOM 1522 O O . SER A 1 187 ? 15.558 3.313 -4.332 1.00 54.91 187 SER A O 1
ATOM 1524 N N . MET A 1 188 ? 17.736 2.786 -4.431 1.00 49.72 188 MET A N 1
ATOM 1525 C CA . MET A 1 188 ? 18.097 3.973 -5.220 1.00 49.72 188 MET A CA 1
ATOM 1526 C C . MET A 1 188 ? 18.646 3.675 -6.611 1.00 49.72 188 MET A C 1
ATOM 1528 O O . MET A 1 188 ? 18.626 4.549 -7.468 1.00 49.72 188 MET A O 1
ATOM 1532 N N . GLY A 1 189 ? 19.117 2.452 -6.869 1.00 45.62 189 GLY A N 1
ATOM 1533 C CA . GLY A 1 189 ? 19.879 2.166 -8.088 1.00 45.62 189 GLY A CA 1
ATOM 1534 C C . GLY A 1 189 ? 19.051 1.950 -9.360 1.00 45.62 189 GLY A C 1
ATOM 1535 O O . GLY A 1 189 ? 19.587 2.096 -10.456 1.00 45.62 189 GLY A O 1
ATOM 1536 N N . LYS A 1 190 ? 17.768 1.573 -9.247 1.00 54.06 190 LYS A N 1
ATOM 1537 C CA . LYS A 1 190 ? 16.967 1.124 -10.409 1.00 54.06 190 LYS A CA 1
ATOM 1538 C C . LYS A 1 190 ? 15.669 1.878 -10.647 1.00 54.06 190 LYS A C 1
ATOM 1540 O O . LYS A 1 190 ? 15.131 1.804 -11.751 1.00 54.06 190 LYS A O 1
ATOM 1545 N N . VAL A 1 191 ? 15.171 2.636 -9.669 1.00 52.88 191 VAL A N 1
ATOM 1546 C CA . VAL A 1 191 ? 14.170 3.653 -9.993 1.00 52.88 191 VAL A CA 1
ATOM 1547 C C . VAL A 1 191 ? 14.923 4.694 -10.803 1.00 52.88 191 VAL A C 1
ATOM 1549 O O . VAL A 1 191 ? 15.855 5.302 -10.289 1.00 52.88 191 VAL A O 1
ATOM 1552 N N . ARG A 1 192 ? 14.572 4.876 -12.081 1.00 52.09 192 ARG A N 1
ATOM 1553 C CA . ARG A 1 192 ? 15.094 5.977 -12.903 1.00 52.09 192 ARG A CA 1
ATOM 1554 C C . ARG A 1 192 ? 14.543 7.301 -12.365 1.00 52.09 192 ARG A C 1
ATOM 1556 O O . ARG A 1 192 ? 13.745 7.968 -13.017 1.00 52.09 192 ARG A O 1
ATOM 1563 N N . THR A 1 193 ? 14.910 7.671 -11.144 1.00 53.09 193 THR A N 1
ATOM 1564 C CA . THR A 1 193 ? 14.649 8.998 -10.622 1.00 53.09 193 THR A CA 1
ATOM 1565 C C . THR A 1 193 ? 15.620 9.948 -11.304 1.00 53.09 193 THR A C 1
ATOM 1567 O O . THR A 1 193 ? 16.830 9.757 -11.269 1.00 53.09 193 THR A O 1
ATOM 1570 N N . ARG A 1 194 ? 15.092 10.994 -11.949 1.00 53.75 194 ARG A N 1
ATOM 1571 C CA . ARG A 1 194 ? 15.922 12.104 -12.453 1.00 53.75 194 ARG A CA 1
ATOM 1572 C C . ARG A 1 194 ? 16.631 12.859 -11.322 1.00 53.75 194 ARG A C 1
ATOM 1574 O O . ARG A 1 194 ? 17.596 13.565 -11.588 1.00 53.75 194 ARG A O 1
ATOM 1581 N N . ARG A 1 195 ? 16.128 12.717 -10.092 1.00 60.75 195 ARG A N 1
ATOM 1582 C CA . ARG A 1 195 ? 16.691 13.290 -8.871 1.00 60.75 195 ARG A CA 1
ATOM 1583 C C . ARG A 1 195 ? 17.714 12.366 -8.242 1.00 60.75 195 ARG A C 1
ATOM 1585 O O . ARG A 1 195 ? 17.547 11.142 -8.285 1.00 60.75 195 ARG A O 1
ATOM 1592 N N . SER A 1 196 ? 18.740 12.969 -7.656 1.00 65.69 196 SER A N 1
ATOM 1593 C CA . SER A 1 196 ? 19.772 12.218 -6.959 1.00 65.69 196 SER A CA 1
ATOM 1594 C C . SER A 1 196 ? 19.253 11.724 -5.598 1.00 65.69 196 SER A C 1
ATOM 1596 O O . SER A 1 196 ? 18.370 12.349 -5.003 1.00 65.69 196 SER A O 1
ATOM 1598 N N . PRO A 1 197 ? 19.781 10.601 -5.093 1.00 68.00 197 PRO A N 1
ATOM 1599 C CA . PRO A 1 197 ? 19.616 10.157 -3.711 1.00 68.00 197 PRO A CA 1
ATOM 1600 C C . PRO A 1 197 ? 19.621 11.263 -2.652 1.00 68.00 197 PRO A C 1
ATOM 1602 O O . PRO A 1 197 ? 18.751 11.308 -1.784 1.00 68.00 197 PRO A O 1
ATOM 1605 N N . GLU A 1 198 ? 20.582 12.179 -2.752 1.00 73.81 198 GLU A N 1
ATOM 1606 C CA . GLU A 1 198 ? 20.827 13.230 -1.766 1.00 73.81 198 GLU A CA 1
ATOM 1607 C C . GLU A 1 198 ? 19.702 14.275 -1.753 1.00 73.81 198 GLU A C 1
ATOM 1609 O O . GLU A 1 198 ? 19.342 14.795 -0.696 1.00 73.81 198 GLU A O 1
ATOM 1614 N N . GLU A 1 199 ? 19.102 14.564 -2.915 1.00 73.44 199 GLU A N 1
ATOM 1615 C CA . GLU A 1 199 ? 17.940 15.456 -3.010 1.00 73.44 199 GLU A CA 1
ATOM 1616 C C . GLU A 1 199 ? 16.716 14.856 -2.310 1.00 73.44 199 GLU A C 1
ATOM 1618 O O . GLU A 1 199 ? 15.944 15.577 -1.678 1.00 73.44 199 GLU A O 1
ATOM 1623 N N . MET A 1 200 ? 16.548 13.536 -2.403 1.00 74.19 200 MET A N 1
ATOM 1624 C CA . MET A 1 200 ? 15.438 12.818 -1.773 1.00 74.19 200 MET A CA 1
ATOM 1625 C C . MET A 1 200 ? 15.632 12.711 -0.257 1.00 74.19 200 MET A C 1
ATOM 1627 O O . MET A 1 200 ? 14.689 12.928 0.507 1.00 74.19 200 MET A O 1
ATOM 1631 N N . GLU A 1 201 ? 16.867 12.469 0.189 1.00 76.06 201 GLU A N 1
ATOM 1632 C CA . GLU A 1 201 ? 17.229 12.458 1.609 1.00 76.06 201 GLU A CA 1
ATOM 1633 C C . GLU A 1 201 ? 16.997 13.828 2.266 1.00 76.06 201 GLU A C 1
ATOM 1635 O O . GLU A 1 201 ? 16.449 13.900 3.367 1.00 76.06 201 GLU A O 1
ATOM 1640 N N . GLY A 1 202 ? 17.303 14.926 1.563 1.00 82.19 202 GLY A N 1
ATOM 1641 C CA . GLY A 1 202 ? 17.060 16.289 2.051 1.00 82.19 202 GLY A CA 1
ATOM 1642 C C . GLY A 1 202 ? 15.584 16.613 2.321 1.00 82.19 202 GLY A C 1
ATOM 1643 O O . GLY A 1 202 ? 15.283 17.494 3.126 1.00 82.19 202 GLY A O 1
ATOM 1644 N N . ILE A 1 203 ? 14.662 15.888 1.683 1.00 84.12 203 ILE A N 1
ATOM 1645 C CA . ILE A 1 203 ? 13.210 16.035 1.856 1.00 84.12 203 ILE A CA 1
ATOM 1646 C C . ILE A 1 203 ? 12.686 15.147 3.004 1.00 84.12 203 ILE A C 1
ATOM 1648 O O . ILE A 1 203 ? 11.564 15.342 3.479 1.00 84.12 203 ILE A O 1
ATOM 1652 N N . GLY A 1 204 ? 13.491 14.193 3.484 1.00 88.19 204 GLY A N 1
ATOM 1653 C CA . GLY A 1 204 ? 13.100 13.231 4.518 1.00 88.19 204 GLY A CA 1
ATOM 1654 C C . GLY A 1 204 ? 12.099 12.175 4.038 1.00 88.19 204 GLY A C 1
ATOM 1655 O O . GLY A 1 204 ? 11.415 11.571 4.865 1.00 88.19 204 GLY A O 1
ATOM 1656 N N . LEU A 1 205 ? 11.992 11.966 2.720 1.00 89.50 205 LEU A N 1
ATOM 1657 C CA . LEU A 1 205 ? 11.069 11.018 2.099 1.00 89.50 205 LEU A CA 1
ATOM 1658 C C . LEU A 1 205 ? 11.841 9.875 1.437 1.00 89.50 205 LEU A C 1
ATOM 1660 O O . LEU A 1 205 ? 12.613 10.090 0.503 1.00 89.50 205 LEU A O 1
ATOM 1664 N N . GLU A 1 206 ? 11.568 8.645 1.862 1.00 88.50 206 GLU A N 1
ATOM 1665 C CA . GLU A 1 206 ? 12.118 7.454 1.221 1.00 88.50 206 GLU A CA 1
ATOM 1666 C C . GLU A 1 206 ? 11.246 7.053 0.022 1.00 88.50 206 GLU A C 1
ATOM 1668 O O . GLU A 1 206 ? 10.037 6.852 0.166 1.00 88.50 206 GLU A O 1
ATOM 1673 N N . VAL A 1 207 ? 11.844 6.888 -1.159 1.00 86.19 207 VAL A N 1
ATOM 1674 C CA . VAL A 1 207 ? 11.137 6.372 -2.341 1.00 86.19 207 VAL A CA 1
ATOM 1675 C C . VAL A 1 207 ? 11.630 4.975 -2.670 1.00 86.19 207 VAL A C 1
ATOM 1677 O O . VAL A 1 207 ? 12.828 4.739 -2.784 1.00 86.19 207 VAL A O 1
ATOM 1680 N N . TRP A 1 208 ? 10.690 4.051 -2.835 1.00 85.75 208 TRP A N 1
ATOM 1681 C CA . TRP A 1 208 ? 10.955 2.631 -3.022 1.00 85.75 208 TRP A CA 1
ATOM 1682 C C . TRP A 1 208 ? 10.189 2.083 -4.225 1.00 85.75 208 TRP A C 1
ATOM 1684 O O . TRP A 1 208 ? 9.112 2.566 -4.570 1.00 85.75 208 TRP A O 1
ATOM 1694 N N . SER A 1 209 ? 10.699 1.019 -4.840 1.00 84.50 209 SER A N 1
ATOM 1695 C CA . SER A 1 209 ? 9.913 0.221 -5.787 1.00 84.50 209 SER A CA 1
ATOM 1696 C C . SER A 1 209 ? 9.072 -0.815 -5.049 1.00 84.50 209 SER A C 1
ATOM 1698 O O . SER A 1 209 ? 9.559 -1.505 -4.151 1.00 84.50 209 SER A O 1
ATOM 1700 N N . MET A 1 210 ? 7.827 -0.975 -5.480 1.00 88.94 210 MET A N 1
ATOM 1701 C CA . MET A 1 210 ? 6.969 -2.102 -5.138 1.00 88.94 210 MET A CA 1
ATOM 1702 C C . MET A 1 210 ? 6.553 -2.792 -6.433 1.00 88.94 210 MET A C 1
ATOM 1704 O O . MET A 1 210 ? 6.147 -2.147 -7.389 1.00 88.94 210 MET A O 1
ATOM 1708 N N . VAL A 1 211 ? 6.665 -4.109 -6.485 1.00 86.88 211 VAL A N 1
ATOM 1709 C CA . VAL A 1 211 ? 6.315 -4.910 -7.656 1.00 86.88 211 VAL A CA 1
ATOM 1710 C C . VAL A 1 211 ? 4.992 -5.606 -7.385 1.00 86.88 211 VAL A C 1
ATOM 1712 O O . VAL A 1 211 ? 4.821 -6.224 -6.335 1.00 86.88 211 VAL A O 1
ATOM 1715 N N . GLN A 1 212 ? 4.061 -5.523 -8.329 1.00 90.06 212 GLN A N 1
ATOM 1716 C CA . GLN A 1 212 ? 2.768 -6.185 -8.256 1.00 90.06 212 GLN A CA 1
ATOM 1717 C C . GLN A 1 212 ? 2.632 -7.215 -9.380 1.00 90.06 212 GLN A C 1
ATOM 1719 O O . GLN A 1 212 ? 2.654 -6.906 -10.576 1.00 90.06 212 GLN A O 1
ATOM 1724 N N . PHE A 1 213 ? 2.429 -8.466 -8.979 1.00 88.31 213 PHE A N 1
ATOM 1725 C CA . PHE A 1 213 ? 2.074 -9.562 -9.869 1.00 88.31 213 PHE A CA 1
ATOM 1726 C C . PHE A 1 213 ? 0.557 -9.704 -9.877 1.00 88.31 213 PHE A C 1
ATOM 1728 O O . PHE A 1 213 ? -0.023 -10.302 -8.971 1.00 88.31 213 PHE A O 1
ATOM 1735 N N . TRP A 1 214 ? -0.077 -9.153 -10.908 1.00 84.25 214 TRP A N 1
ATOM 1736 C CA . TRP A 1 214 ? -1.507 -9.312 -11.158 1.00 84.25 214 TRP A CA 1
ATOM 1737 C C . TRP A 1 214 ? -1.737 -10.586 -11.979 1.00 84.25 214 TRP A C 1
ATOM 1739 O O . TRP A 1 214 ? -1.102 -10.760 -13.020 1.00 84.25 214 TRP A O 1
ATOM 1749 N N . SER A 1 215 ? -2.674 -11.438 -11.549 1.00 82.31 215 SER A N 1
ATOM 1750 C CA . SER A 1 215 ? -3.190 -12.657 -12.211 1.00 82.31 215 SER A CA 1
ATOM 1751 C C . SER A 1 215 ? -2.538 -13.973 -11.788 1.00 82.31 215 SER A C 1
ATOM 1753 O O . SER A 1 215 ? -1.346 -14.062 -11.473 1.00 82.31 215 SER A O 1
ATOM 1755 N N . LYS A 1 216 ? -3.334 -15.049 -11.892 1.00 80.94 216 LYS A N 1
ATOM 1756 C CA . LYS A 1 216 ? -2.902 -16.432 -11.642 1.00 80.94 216 LYS A CA 1
ATOM 1757 C C . LYS A 1 216 ? -1.687 -16.813 -12.506 1.00 80.94 216 LYS A C 1
ATOM 1759 O O . LYS A 1 216 ? -0.741 -17.412 -11.991 1.00 80.94 216 LYS A O 1
ATOM 1764 N N . ARG A 1 217 ? -1.656 -16.423 -13.791 1.00 80.69 217 ARG A N 1
ATOM 1765 C CA . ARG A 1 217 ? -0.538 -16.715 -14.717 1.00 80.69 217 ARG A CA 1
ATOM 1766 C C . ARG A 1 217 ? 0.770 -16.054 -14.271 1.00 80.69 217 ARG A C 1
ATOM 1768 O O . ARG A 1 217 ? 1.825 -16.695 -14.267 1.00 80.69 217 ARG A O 1
ATOM 1775 N N . ARG A 1 218 ? 0.719 -14.789 -13.849 1.00 79.94 218 ARG A N 1
ATOM 1776 C CA . ARG A 1 218 ? 1.916 -14.051 -13.408 1.00 79.94 218 ARG A CA 1
ATOM 1777 C C . ARG A 1 218 ? 2.415 -14.537 -12.055 1.00 79.94 218 ARG A C 1
ATOM 1779 O O . ARG A 1 218 ? 3.618 -14.709 -11.888 1.00 79.94 218 ARG A O 1
ATOM 1786 N N . TYR A 1 219 ? 1.516 -14.893 -11.143 1.00 81.62 219 TYR A N 1
ATOM 1787 C CA . TYR A 1 219 ? 1.904 -15.531 -9.887 1.00 81.62 219 TYR A CA 1
ATOM 1788 C C . TYR A 1 219 ? 2.587 -16.897 -10.100 1.00 81.62 219 TYR A C 1
ATOM 1790 O O . TYR A 1 219 ? 3.582 -17.210 -9.445 1.00 81.62 219 TYR A O 1
ATOM 1798 N N . ARG A 1 220 ? 2.122 -17.706 -11.066 1.00 83.56 220 ARG A N 1
ATOM 1799 C CA . ARG A 1 220 ? 2.831 -18.939 -11.470 1.00 83.56 220 ARG A CA 1
ATOM 1800 C C . ARG A 1 220 ? 4.240 -18.633 -11.981 1.00 83.56 220 ARG A C 1
ATOM 1802 O O . ARG A 1 220 ? 5.174 -19.344 -11.622 1.00 83.56 220 ARG A O 1
ATOM 1809 N N . THR A 1 221 ? 4.395 -17.568 -12.768 1.00 81.06 221 THR A N 1
ATOM 1810 C CA . THR A 1 221 ? 5.702 -17.115 -13.275 1.00 81.06 221 THR A CA 1
ATOM 1811 C C . THR A 1 221 ? 6.628 -16.711 -12.130 1.00 81.06 221 THR A C 1
ATOM 1813 O O . THR A 1 221 ? 7.748 -17.208 -12.059 1.00 81.06 221 THR A O 1
ATOM 1816 N N . TYR A 1 222 ? 6.136 -15.916 -11.175 1.00 84.31 222 TYR A N 1
ATOM 1817 C CA . TYR A 1 222 ? 6.867 -15.573 -9.953 1.00 84.31 222 TYR A CA 1
ATOM 1818 C C . TYR A 1 222 ? 7.338 -16.822 -9.196 1.00 84.31 222 TYR A C 1
ATOM 1820 O O . TYR A 1 222 ? 8.510 -16.937 -8.855 1.00 84.31 222 TYR A O 1
ATOM 1828 N N . ASN A 1 223 ? 6.458 -17.805 -8.988 1.00 85.81 223 ASN A N 1
ATOM 1829 C CA . ASN A 1 223 ? 6.826 -19.044 -8.301 1.00 85.81 223 ASN A CA 1
ATOM 1830 C C . ASN A 1 223 ? 7.870 -19.865 -9.065 1.00 85.81 223 ASN A C 1
ATOM 1832 O O . ASN A 1 223 ? 8.737 -20.468 -8.432 1.00 85.81 223 ASN A O 1
ATOM 1836 N N . LYS A 1 224 ? 7.802 -19.900 -10.403 1.00 84.56 224 LYS A N 1
ATOM 1837 C CA . LYS A 1 224 ? 8.829 -20.542 -11.237 1.00 84.56 224 LYS A CA 1
ATOM 1838 C C . LYS A 1 224 ? 10.178 -19.844 -11.050 1.00 84.56 224 LYS A C 1
ATOM 1840 O O . LYS A 1 224 ? 11.139 -20.511 -10.683 1.00 84.56 224 LYS A O 1
ATOM 1845 N N . LEU A 1 225 ? 10.224 -18.519 -11.198 1.00 81.00 225 LEU A N 1
ATOM 1846 C CA . LEU A 1 225 ? 11.445 -17.724 -11.015 1.00 81.00 225 LEU A CA 1
ATOM 1847 C C . LEU A 1 225 ? 12.017 -17.876 -9.603 1.00 81.00 225 LEU A C 1
ATOM 1849 O O . LEU A 1 225 ? 13.204 -18.127 -9.437 1.00 81.00 225 LEU A O 1
ATOM 1853 N N . ARG A 1 226 ? 11.161 -17.839 -8.581 1.00 83.00 226 ARG A N 1
ATOM 1854 C CA . ARG A 1 226 ? 11.558 -18.059 -7.188 1.00 83.00 226 ARG A CA 1
ATOM 1855 C C . ARG A 1 226 ? 12.146 -19.437 -6.954 1.00 83.00 226 ARG A C 1
ATOM 1857 O O . ARG A 1 226 ? 13.135 -19.550 -6.241 1.00 83.00 226 ARG A O 1
ATOM 1864 N N . ARG A 1 227 ? 11.574 -20.487 -7.544 1.00 83.94 227 ARG A N 1
ATOM 1865 C CA . ARG A 1 227 ? 12.153 -21.834 -7.458 1.00 83.94 227 ARG A CA 1
ATOM 1866 C C . ARG A 1 227 ? 13.514 -21.891 -8.136 1.00 83.94 227 ARG A C 1
ATOM 1868 O O . ARG A 1 227 ? 14.424 -22.446 -7.540 1.00 83.94 227 ARG A O 1
ATOM 1875 N N . LEU A 1 228 ? 13.659 -21.303 -9.322 1.00 81.56 228 LEU A N 1
ATOM 1876 C CA . LEU A 1 228 ? 14.943 -21.252 -10.022 1.00 81.56 228 LEU A CA 1
ATOM 1877 C C . LEU A 1 228 ? 15.991 -20.518 -9.181 1.00 81.56 228 LEU A C 1
ATOM 1879 O O . LEU A 1 228 ? 17.035 -21.088 -8.901 1.00 81.56 228 LEU A O 1
ATOM 1883 N N . TYR A 1 229 ? 15.668 -19.329 -8.672 1.00 77.75 229 TYR A N 1
ATOM 1884 C CA . TYR A 1 229 ? 16.575 -18.536 -7.841 1.00 77.75 229 TYR A CA 1
ATOM 1885 C C . TYR A 1 229 ? 16.978 -19.252 -6.542 1.00 77.75 229 TYR A C 1
ATOM 1887 O O . TYR A 1 229 ? 18.137 -19.233 -6.140 1.00 77.75 229 TYR A O 1
ATOM 1895 N N . LEU A 1 230 ? 16.030 -19.913 -5.870 1.00 78.31 230 LEU A N 1
ATOM 1896 C CA . LEU A 1 230 ? 16.297 -20.642 -4.626 1.00 78.31 230 LEU A CA 1
ATOM 1897 C C . LEU A 1 230 ? 17.042 -21.963 -4.831 1.00 78.31 230 LEU A C 1
ATOM 1899 O O . LEU A 1 230 ? 17.698 -22.425 -3.899 1.00 78.31 230 LEU A O 1
ATOM 1903 N N . ASN A 1 231 ? 16.916 -22.555 -6.017 1.00 78.25 231 ASN A N 1
ATOM 1904 C CA . ASN A 1 231 ? 17.542 -23.820 -6.383 1.00 78.25 231 ASN A CA 1
ATOM 1905 C C . ASN A 1 231 ? 18.771 -23.628 -7.279 1.00 78.25 231 ASN A C 1
ATOM 1907 O O . ASN A 1 231 ? 19.284 -24.627 -7.782 1.00 78.25 231 ASN A O 1
ATOM 1911 N N . LEU A 1 232 ? 19.238 -22.390 -7.497 1.00 70.75 232 LEU A N 1
ATOM 1912 C CA . LEU A 1 232 ? 20.483 -22.153 -8.217 1.00 70.75 232 LEU A CA 1
ATOM 1913 C C . LEU A 1 232 ? 21.586 -22.920 -7.472 1.00 70.75 232 LEU A C 1
ATOM 1915 O O . LEU A 1 232 ? 21.797 -22.652 -6.281 1.00 70.75 232 LEU A O 1
ATOM 1919 N N . PRO A 1 233 ? 22.259 -23.893 -8.119 1.00 55.75 233 PRO A N 1
ATOM 1920 C CA . PRO A 1 233 ? 23.394 -24.566 -7.516 1.00 55.75 233 PRO A CA 1
ATOM 1921 C C . PRO A 1 233 ? 24.363 -23.473 -7.093 1.00 55.75 233 PRO A C 1
ATOM 1923 O O . PRO A 1 233 ? 24.761 -22.652 -7.918 1.00 55.75 233 PRO A O 1
ATOM 1926 N N . SER A 1 234 ? 24.667 -23.395 -5.795 1.00 54.31 234 SER A N 1
ATOM 1927 C CA . SER A 1 234 ? 25.657 -22.448 -5.296 1.00 54.31 234 SER A CA 1
ATOM 1928 C C . SER A 1 234 ? 26.907 -22.652 -6.147 1.00 54.31 234 SER A C 1
ATOM 1930 O O . SER A 1 234 ? 27.473 -23.744 -6.126 1.00 54.31 234 SER A O 1
ATOM 1932 N N . ALA A 1 235 ? 27.268 -21.651 -6.954 1.00 50.38 235 ALA A N 1
ATOM 1933 C CA . ALA A 1 235 ? 28.289 -21.723 -8.003 1.00 50.38 235 ALA A CA 1
ATOM 1934 C C . ALA A 1 235 ? 29.726 -21.828 -7.445 1.00 50.38 235 ALA A C 1
ATOM 1936 O O . ALA A 1 235 ? 30.660 -21.242 -7.973 1.00 50.38 235 ALA A O 1
ATOM 1937 N N . ASN A 1 236 ? 29.888 -22.574 -6.352 1.00 47.19 236 ASN A N 1
ATOM 1938 C CA . ASN A 1 236 ? 31.138 -22.992 -5.734 1.00 47.19 236 ASN A CA 1
ATOM 1939 C C . ASN A 1 236 ? 31.300 -24.525 -5.728 1.00 47.19 236 ASN A C 1
ATOM 1941 O O . ASN A 1 236 ? 32.225 -25.038 -5.101 1.00 47.19 236 ASN A O 1
ATOM 1945 N N . ALA A 1 237 ? 30.435 -25.277 -6.414 1.00 50.47 237 ALA A N 1
ATOM 1946 C CA . ALA A 1 237 ? 30.702 -26.673 -6.741 1.00 50.47 237 ALA A CA 1
ATOM 1947 C C . ALA A 1 237 ? 31.341 -26.730 -8.136 1.00 50.47 237 ALA A C 1
ATOM 1949 O O . ALA A 1 237 ? 30.620 -26.752 -9.121 1.00 50.47 237 ALA A O 1
ATOM 1950 N N . GLY A 1 238 ? 32.678 -26.657 -8.147 1.00 43.44 238 GLY A N 1
ATOM 1951 C CA . GLY A 1 238 ? 33.623 -26.990 -9.223 1.00 43.44 238 GLY A CA 1
ATOM 1952 C C . GLY A 1 238 ? 33.139 -26.950 -10.673 1.00 43.44 238 GLY A C 1
ATOM 1953 O O . GLY A 1 238 ? 32.317 -27.768 -11.073 1.00 43.44 238 GLY A O 1
ATOM 1954 N N . ASP A 1 239 ? 33.769 -26.064 -11.451 1.00 50.28 239 ASP A N 1
ATOM 1955 C CA . ASP A 1 239 ? 33.979 -26.218 -12.894 1.00 50.28 239 ASP A CA 1
ATOM 1956 C C . ASP A 1 239 ? 34.096 -27.695 -13.286 1.00 50.28 239 ASP A C 1
ATOM 1958 O O . ASP A 1 239 ? 34.981 -28.392 -12.792 1.00 50.28 239 ASP A O 1
ATOM 1962 N N . ASP A 1 240 ? 33.158 -28.141 -14.119 1.00 52.91 240 ASP A N 1
ATOM 1963 C CA . ASP A 1 240 ? 33.338 -29.066 -15.240 1.00 52.91 240 ASP A CA 1
ATOM 1964 C C . ASP A 1 240 ? 31.971 -29.675 -15.579 1.00 52.91 240 ASP A C 1
ATOM 1966 O O . ASP A 1 240 ? 31.547 -30.660 -14.976 1.00 52.91 240 ASP A O 1
ATOM 1970 N N . GLN A 1 241 ? 31.271 -29.091 -16.555 1.00 44.75 241 GLN A N 1
ATOM 1971 C CA . GLN A 1 241 ? 30.855 -29.810 -17.765 1.00 44.75 241 GLN A CA 1
ATOM 1972 C C . GLN A 1 241 ? 29.947 -28.954 -18.652 1.00 44.75 241 GLN A C 1
ATOM 1974 O O . GLN A 1 241 ? 28.871 -28.508 -18.254 1.00 44.75 241 GLN A O 1
ATOM 1979 N N . ASP A 1 242 ? 30.399 -28.814 -19.899 1.00 53.31 242 ASP A N 1
ATOM 1980 C CA . ASP A 1 242 ? 29.583 -28.558 -21.078 1.00 53.31 242 ASP A CA 1
ATOM 1981 C C . ASP A 1 242 ? 28.267 -29.343 -21.011 1.00 53.31 242 ASP A C 1
ATOM 1983 O O . ASP A 1 242 ? 28.245 -30.576 -21.039 1.00 53.31 242 ASP A O 1
ATOM 1987 N N . SER A 1 243 ? 27.145 -28.637 -20.969 1.00 45.75 243 SER A N 1
ATOM 1988 C CA . SER A 1 243 ? 25.854 -29.207 -21.338 1.00 45.75 243 SER A CA 1
ATOM 1989 C C . SER A 1 243 ? 25.020 -28.134 -22.009 1.00 45.75 243 SER A C 1
ATOM 1991 O O . SER A 1 243 ? 24.375 -27.294 -21.383 1.00 45.75 243 SER A O 1
ATOM 1993 N N . SER A 1 244 ? 25.085 -28.170 -23.335 1.00 52.31 244 SER A N 1
ATOM 1994 C CA . SER A 1 244 ? 24.173 -27.511 -24.254 1.00 52.31 244 SER A CA 1
ATOM 1995 C C . SER A 1 244 ? 22.742 -27.994 -24.000 1.00 52.31 244 SER A C 1
ATOM 1997 O O . SER A 1 244 ? 22.331 -29.021 -24.536 1.00 52.31 244 SER A O 1
ATOM 1999 N N . ASN A 1 245 ? 21.976 -27.259 -23.197 1.00 42.12 245 ASN A N 1
ATOM 2000 C CA . ASN A 1 245 ? 20.530 -27.440 -23.121 1.00 42.12 245 ASN A CA 1
ATOM 2001 C C . ASN A 1 245 ? 19.864 -26.505 -24.130 1.00 42.12 245 ASN A C 1
ATOM 2003 O O . ASN A 1 245 ? 19.631 -25.328 -23.849 1.00 42.12 245 ASN A O 1
ATOM 2007 N N . SER A 1 246 ? 19.575 -27.043 -25.317 1.00 48.88 246 SER A N 1
ATOM 2008 C CA . SER A 1 246 ? 18.553 -26.497 -26.204 1.00 48.88 246 SER A CA 1
ATOM 2009 C C . SER A 1 246 ? 17.200 -26.713 -25.532 1.00 48.88 246 SER A C 1
ATOM 2011 O O . SER A 1 246 ? 16.740 -27.844 -25.392 1.00 48.88 246 SER A O 1
ATOM 2013 N N . TYR A 1 247 ? 16.593 -25.634 -25.049 1.00 45.41 247 TYR A N 1
ATOM 2014 C CA . TYR A 1 247 ? 15.208 -25.672 -24.609 1.00 45.41 247 TYR A CA 1
ATOM 2015 C C . TYR A 1 247 ? 14.328 -25.632 -25.857 1.00 45.41 247 TYR A C 1
ATOM 2017 O O . TYR A 1 247 ? 14.196 -24.582 -26.483 1.00 45.41 247 TYR A O 1
ATOM 2025 N N . ASP A 1 248 ? 13.791 -26.792 -26.223 1.00 42.28 248 ASP A N 1
ATOM 2026 C CA . ASP A 1 248 ? 12.663 -26.899 -27.140 1.00 42.28 248 ASP A CA 1
ATOM 2027 C C . ASP A 1 248 ? 11.419 -26.347 -26.422 1.00 42.28 248 ASP A C 1
ATOM 2029 O O . ASP A 1 248 ? 10.936 -26.915 -25.438 1.00 42.28 248 ASP A O 1
ATOM 2033 N N . ASP A 1 249 ? 10.957 -25.183 -26.885 1.00 50.50 249 ASP A N 1
ATOM 2034 C CA . ASP A 1 249 ? 9.613 -24.655 -26.640 1.00 50.50 249 ASP A CA 1
ATOM 2035 C C . ASP A 1 249 ? 8.623 -25.527 -27.431 1.00 50.50 249 ASP A C 1
ATOM 2037 O O . ASP A 1 249 ? 8.328 -25.245 -28.591 1.00 50.50 249 ASP A O 1
ATOM 2041 N N . ASP A 1 250 ? 8.110 -26.586 -26.806 1.00 45.25 250 ASP A N 1
ATOM 2042 C CA . ASP A 1 250 ? 6.850 -27.213 -27.218 1.00 45.25 250 ASP A CA 1
ATOM 2043 C C . ASP A 1 250 ? 5.752 -26.770 -26.239 1.00 45.25 250 ASP A C 1
ATOM 2045 O O . ASP A 1 250 ? 5.409 -27.446 -25.265 1.00 45.25 250 ASP A O 1
ATOM 2049 N N . ASP A 1 251 ? 5.211 -25.578 -26.503 1.00 49.81 251 ASP A N 1
ATOM 2050 C CA . ASP A 1 251 ? 3.879 -25.173 -26.055 1.00 49.81 251 ASP A CA 1
ATOM 2051 C C . ASP A 1 251 ? 2.858 -26.014 -26.843 1.00 49.81 251 ASP A C 1
ATOM 2053 O O . ASP A 1 251 ? 2.396 -25.634 -27.920 1.00 49.81 251 ASP A O 1
ATOM 2057 N N . THR A 1 252 ? 2.528 -27.200 -26.330 1.00 46.59 252 THR A N 1
ATOM 2058 C CA . THR A 1 252 ? 1.343 -27.936 -26.784 1.00 46.59 252 THR A CA 1
ATOM 2059 C C . THR A 1 252 ? 0.151 -27.495 -25.939 1.00 46.59 252 THR A C 1
ATOM 2061 O O . THR A 1 252 ? -0.035 -27.958 -24.812 1.00 46.59 252 THR A O 1
ATOM 2064 N N . ASP A 1 253 ? -0.641 -26.573 -26.486 1.00 53.66 253 ASP A N 1
ATOM 2065 C CA . ASP A 1 253 ? -2.027 -26.346 -26.077 1.00 53.66 253 ASP A CA 1
ATOM 2066 C C . ASP A 1 253 ? -2.800 -27.665 -26.268 1.00 53.66 253 ASP A C 1
ATOM 2068 O O . ASP A 1 253 ? -3.113 -28.053 -27.394 1.00 53.66 253 ASP A O 1
ATOM 2072 N N . SER A 1 254 ? -3.076 -28.387 -25.178 1.00 45.84 254 SER A N 1
ATOM 2073 C CA . SER A 1 254 ? -4.098 -29.438 -25.166 1.00 45.84 254 SER A CA 1
ATOM 2074 C C . SER A 1 254 ? -5.342 -28.905 -24.457 1.00 45.84 254 SER A C 1
ATOM 2076 O O . SER A 1 254 ? -5.517 -29.059 -23.244 1.00 45.84 254 SER A O 1
ATOM 2078 N N . ASP A 1 255 ? -6.195 -28.249 -25.235 1.00 50.50 255 ASP A N 1
ATOM 2079 C CA . ASP A 1 255 ? -7.578 -27.969 -24.868 1.00 50.50 255 ASP A CA 1
ATOM 2080 C C . ASP A 1 255 ? -8.400 -29.265 -24.995 1.00 50.50 255 ASP A C 1
ATOM 2082 O O . ASP A 1 255 ? -9.162 -29.441 -25.944 1.00 50.50 255 ASP A O 1
ATOM 2086 N N . ASP A 1 256 ? -8.248 -30.187 -24.041 1.00 46.09 256 ASP A N 1
ATOM 2087 C CA . ASP A 1 256 ? -9.142 -31.345 -23.922 1.00 46.09 256 ASP A CA 1
ATOM 2088 C C . ASP A 1 256 ? -10.419 -30.924 -23.180 1.00 46.09 256 ASP A C 1
ATOM 2090 O O . ASP A 1 256 ? -10.591 -31.109 -21.973 1.00 46.09 256 ASP A O 1
ATOM 2094 N N . PHE A 1 257 ? -11.317 -30.302 -23.944 1.00 51.16 257 PHE A N 1
ATOM 2095 C CA . PHE A 1 257 ? -12.744 -30.248 -23.653 1.00 51.16 257 PHE A CA 1
ATOM 2096 C C . PHE A 1 257 ? -13.359 -31.604 -24.029 1.00 51.16 257 PHE A C 1
ATOM 2098 O O . PHE A 1 257 ? -13.768 -31.808 -25.171 1.00 51.16 257 PHE A O 1
ATOM 2105 N N . GLU A 1 258 ? -13.461 -32.526 -23.072 1.00 47.56 258 GLU A N 1
AT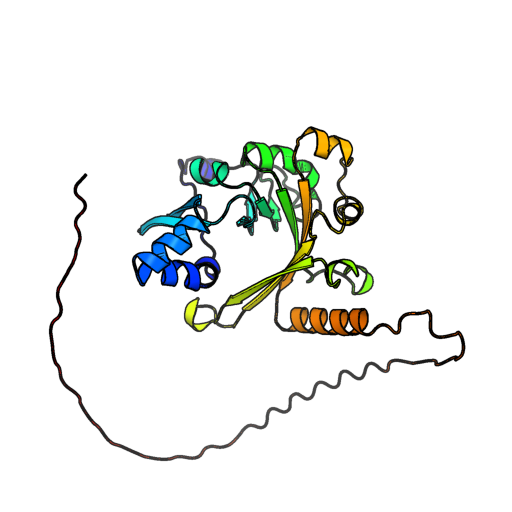OM 2106 C CA . GLU A 1 258 ? -14.400 -33.645 -23.190 1.00 47.56 258 GLU A CA 1
ATOM 2107 C C . GLU A 1 258 ? -15.713 -33.276 -22.495 1.00 47.56 258 GLU A C 1
ATOM 2109 O O . GLU A 1 258 ? -15.845 -33.236 -21.272 1.00 47.56 258 GLU A O 1
ATOM 2114 N N . SER A 1 259 ? -16.655 -32.914 -23.361 1.00 51.97 259 SER A N 1
ATOM 2115 C CA . SER A 1 259 ? -18.082 -32.773 -23.122 1.00 51.97 259 SER A CA 1
ATOM 2116 C C . SER A 1 259 ? -18.741 -34.154 -23.005 1.00 51.97 259 SER A C 1
ATOM 2118 O O . SER A 1 259 ? -18.294 -35.104 -23.639 1.00 51.97 259 SER A O 1
ATOM 2120 N N . GLU A 1 260 ? -19.879 -34.170 -22.309 1.00 49.53 260 GLU A N 1
ATOM 2121 C CA . GLU A 1 260 ? -20.942 -35.191 -22.283 1.00 49.53 260 GLU A CA 1
ATOM 2122 C C . GLU A 1 260 ? -20.920 -36.202 -21.126 1.00 49.53 260 GLU A C 1
ATOM 2124 O O . GLU A 1 260 ? -20.126 -37.136 -21.045 1.00 49.53 260 GLU A O 1
ATOM 2129 N N . GLY A 1 261 ? -21.899 -35.995 -20.247 1.00 43.69 261 GLY A N 1
ATOM 2130 C CA . GLY A 1 261 ? -22.335 -36.874 -19.175 1.00 43.69 261 GLY A CA 1
ATOM 2131 C C . GLY A 1 261 ? -23.658 -36.338 -18.636 1.00 43.69 261 GLY A C 1
ATOM 2132 O O . GLY A 1 261 ? -23.716 -35.883 -17.497 1.00 43.69 261 GLY A O 1
ATOM 2133 N N . ASP A 1 262 ? -24.671 -36.294 -19.508 1.00 52.28 262 ASP A N 1
ATOM 2134 C CA . ASP A 1 262 ? -26.072 -36.265 -19.093 1.00 52.28 262 ASP A CA 1
ATOM 2135 C C . ASP A 1 262 ? -26.334 -37.551 -18.304 1.00 52.28 262 ASP A C 1
ATOM 2137 O O . ASP A 1 262 ? -26.238 -38.638 -18.869 1.00 52.28 262 ASP A O 1
ATOM 2141 N N . ASP A 1 263 ? -26.662 -37.425 -17.023 1.00 58.69 263 ASP A N 1
ATOM 2142 C CA . ASP A 1 263 ? -27.398 -38.452 -16.297 1.00 58.69 263 ASP A CA 1
ATOM 2143 C C . ASP A 1 263 ? -28.467 -37.752 -15.455 1.00 58.69 263 ASP A C 1
ATOM 2145 O O . ASP A 1 263 ? -28.189 -37.027 -14.494 1.00 58.69 263 ASP A O 1
ATOM 2149 N N . ASP A 1 264 ? -29.702 -37.961 -15.898 1.00 54.75 264 ASP A N 1
ATOM 2150 C CA . ASP A 1 264 ? -30.934 -37.740 -15.164 1.00 54.75 264 ASP A CA 1
ATOM 2151 C C . ASP A 1 264 ? -30.884 -38.476 -13.813 1.00 54.75 264 ASP A C 1
ATOM 2153 O O . ASP A 1 264 ? -30.669 -39.689 -13.779 1.00 54.75 264 ASP A O 1
ATOM 2157 N N . ASP A 1 265 ? -31.185 -37.791 -12.706 1.00 58.66 265 ASP A N 1
ATOM 2158 C CA . ASP A 1 265 ? -31.852 -38.468 -11.592 1.00 58.66 265 ASP A CA 1
ATOM 2159 C C . ASP A 1 265 ? -32.880 -37.557 -10.915 1.00 58.66 265 ASP A C 1
ATOM 2161 O O . ASP A 1 265 ? -32.606 -36.439 -10.470 1.00 58.66 265 ASP A O 1
ATOM 2165 N N . ASP A 1 266 ? -34.094 -38.090 -10.917 1.00 54.22 266 ASP A N 1
ATOM 2166 C CA . ASP A 1 266 ? -35.352 -37.578 -10.404 1.00 54.22 266 ASP A CA 1
ATOM 2167 C C . ASP A 1 266 ? -35.456 -37.961 -8.924 1.00 54.22 266 ASP A C 1
ATOM 2169 O O . ASP A 1 266 ? -35.426 -39.135 -8.561 1.00 54.22 266 ASP A O 1
ATOM 2173 N N . GLY A 1 267 ? -35.570 -36.964 -8.049 1.00 45.47 267 GLY A N 1
ATOM 2174 C CA . GLY A 1 267 ? -35.577 -37.172 -6.604 1.00 45.47 267 GLY A CA 1
ATOM 2175 C C . GLY A 1 267 ? -36.286 -36.044 -5.879 1.00 45.47 267 GLY A C 1
ATOM 2176 O O . GLY A 1 267 ? -35.662 -35.180 -5.270 1.00 45.47 267 GLY A O 1
ATOM 2177 N N . THR A 1 268 ? -37.609 -36.054 -5.985 1.00 50.06 268 THR A N 1
ATOM 2178 C CA . THR A 1 268 ? -38.539 -35.216 -5.221 1.00 50.06 268 THR A CA 1
ATOM 2179 C C . THR A 1 268 ? -38.476 -35.555 -3.723 1.00 50.06 268 THR A C 1
ATOM 2181 O O . THR A 1 268 ? -38.551 -36.729 -3.388 1.00 50.06 268 THR A O 1
ATOM 2184 N N . ASP A 1 269 ? -38.359 -34.542 -2.854 1.00 50.59 269 ASP A N 1
ATOM 2185 C CA . ASP A 1 269 ? -39.019 -34.401 -1.531 1.00 50.59 269 ASP A CA 1
ATOM 2186 C C . ASP A 1 269 ? -38.447 -33.131 -0.860 1.00 50.59 269 ASP A C 1
ATOM 2188 O O . ASP A 1 269 ? -37.269 -33.053 -0.531 1.00 50.59 269 ASP A O 1
ATOM 2192 N N . SER A 1 270 ? -39.134 -31.986 -0.894 1.00 54.91 270 SER A N 1
ATOM 2193 C CA . SER A 1 270 ? -40.258 -31.621 -0.016 1.00 54.91 270 SER A CA 1
ATOM 2194 C C . SER A 1 270 ? -39.944 -31.865 1.458 1.00 54.91 270 SER A C 1
ATOM 2196 O O . SER A 1 270 ? -40.273 -32.922 1.966 1.00 54.91 270 SER A O 1
ATOM 2198 N N . ASP A 1 271 ? -39.377 -30.868 2.140 1.00 52.84 271 ASP A N 1
ATOM 2199 C CA . ASP A 1 271 ? -39.663 -30.651 3.560 1.00 52.84 271 ASP A CA 1
ATOM 2200 C C . ASP A 1 271 ? -39.586 -29.153 3.881 1.00 52.84 271 ASP A C 1
ATOM 2202 O O . ASP A 1 271 ? -38.527 -28.521 3.924 1.00 52.84 271 ASP A O 1
ATOM 2206 N N . GLU A 1 272 ? -40.780 -28.593 4.060 1.00 54.78 272 GLU A N 1
ATOM 2207 C CA . GLU A 1 272 ? -41.047 -27.327 4.724 1.00 54.78 272 GLU A CA 1
ATOM 2208 C C . GLU A 1 272 ? -40.524 -27.392 6.165 1.00 54.78 272 GLU A C 1
ATOM 2210 O O . GLU A 1 272 ? -40.919 -28.262 6.938 1.00 54.78 272 GLU A O 1
ATOM 2215 N N . PHE A 1 273 ? -39.699 -26.425 6.565 1.00 54.38 273 PHE A N 1
ATOM 2216 C CA . PHE A 1 273 ? -39.567 -26.075 7.976 1.00 54.38 273 PHE A CA 1
ATOM 2217 C C . PHE A 1 273 ? -39.984 -24.625 8.178 1.00 54.38 273 PHE A C 1
ATOM 2219 O O . PHE A 1 273 ? -39.264 -23.675 7.864 1.00 54.38 273 PHE A O 1
ATOM 2226 N N . GLU A 1 274 ? -41.199 -24.503 8.701 1.00 45.94 274 GLU A N 1
ATOM 2227 C CA . GLU A 1 274 ? -41.739 -23.308 9.319 1.00 45.94 274 GLU A CA 1
ATOM 2228 C C . GLU A 1 274 ? -41.003 -22.975 10.632 1.00 45.94 274 GLU A C 1
ATOM 2230 O O . GLU A 1 274 ? -40.653 -23.851 11.417 1.00 45.94 274 GLU A O 1
ATOM 2235 N N . SER A 1 275 ? -40.799 -21.667 10.811 1.00 56.69 275 SER A N 1
ATOM 2236 C CA . SER A 1 275 ? -40.733 -20.843 12.031 1.00 56.69 275 SER A CA 1
ATOM 2237 C C . SER A 1 275 ? -40.249 -21.408 13.375 1.00 56.69 275 SER A C 1
ATOM 2239 O O . SER A 1 275 ? -40.814 -22.351 13.906 1.00 56.69 275 SER A O 1
ATOM 2241 N N . GLU A 1 276 ? -39.364 -20.643 14.020 1.00 50.72 276 GLU A N 1
ATOM 2242 C CA . GLU A 1 276 ? -39.460 -20.063 15.382 1.00 50.72 276 GLU A CA 1
ATOM 2243 C C . GLU A 1 276 ? -38.091 -19.390 15.640 1.00 50.72 276 GLU A C 1
ATOM 2245 O O . GLU A 1 276 ? -37.061 -19.941 15.280 1.00 50.72 276 GLU A O 1
ATOM 2250 N N . GLY A 1 277 ? -37.892 -18.192 16.175 1.00 43.03 277 GLY A N 1
ATOM 2251 C CA . GLY A 1 277 ? -38.686 -17.236 16.923 1.00 43.03 277 GLY A CA 1
ATOM 2252 C C . GLY A 1 277 ? -37.664 -16.305 17.603 1.00 43.03 277 GLY A C 1
ATOM 2253 O O . GLY A 1 277 ? -36.696 -16.785 18.176 1.00 43.03 277 GLY A O 1
ATOM 2254 N N . VAL A 1 278 ? -37.872 -14.993 17.474 1.00 48.16 278 VAL A N 1
ATOM 2255 C CA . VAL A 1 278 ? -37.521 -13.903 18.410 1.00 48.16 278 VAL A CA 1
ATOM 2256 C C . VAL A 1 278 ? -36.116 -13.855 19.041 1.00 48.16 278 VAL A C 1
ATOM 2258 O O . VAL A 1 278 ? -35.726 -14.676 19.865 1.00 48.16 278 VAL A O 1
ATOM 2261 N N . GLY A 1 279 ? -35.450 -12.728 18.787 1.00 43.34 279 GLY A N 1
ATOM 2262 C CA . GLY A 1 279 ? -34.355 -12.194 19.591 1.00 43.34 279 GLY A CA 1
ATOM 2263 C C . GLY A 1 279 ? -34.065 -10.749 19.192 1.00 43.34 279 GLY A C 1
ATOM 2264 O O . GLY A 1 279 ? -33.006 -10.477 18.637 1.00 43.34 279 GLY A O 1
ATOM 2265 N N . ASP A 1 280 ? -35.042 -9.860 19.408 1.00 56.97 280 ASP A N 1
ATOM 2266 C CA . ASP A 1 280 ? -34.772 -8.428 19.577 1.00 56.97 280 ASP A CA 1
ATOM 2267 C C . ASP A 1 280 ? -33.758 -8.283 20.716 1.00 56.97 280 ASP A C 1
ATOM 2269 O O . ASP A 1 280 ? -34.008 -8.825 21.788 1.00 56.97 280 ASP A O 1
ATOM 2273 N N . ASP A 1 281 ? -32.633 -7.605 20.479 1.00 54.03 281 ASP A N 1
ATOM 2274 C CA . ASP A 1 281 ? -32.008 -6.713 21.461 1.00 54.03 281 ASP A CA 1
ATOM 2275 C C . ASP A 1 281 ? -30.837 -5.922 20.835 1.00 54.03 281 ASP A C 1
ATOM 2277 O O . ASP A 1 281 ? -30.009 -6.444 20.085 1.00 54.03 281 ASP A O 1
ATOM 2281 N N . ASP A 1 282 ? -30.796 -4.642 21.213 1.00 49.50 282 ASP A N 1
ATOM 2282 C CA . ASP A 1 282 ? -29.684 -3.684 21.145 1.00 49.50 282 ASP A CA 1
ATOM 2283 C C . ASP A 1 282 ? -29.441 -2.886 19.849 1.00 49.50 282 ASP A C 1
ATOM 2285 O O . ASP A 1 282 ? -28.342 -2.830 19.289 1.00 49.50 282 ASP A O 1
ATOM 2289 N N . VAL A 1 283 ? -30.451 -2.092 19.471 1.00 47.34 283 VAL A N 1
ATOM 2290 C CA . VAL A 1 283 ? -30.220 -0.773 18.856 1.00 47.34 283 VAL A CA 1
ATOM 2291 C C . VAL A 1 283 ? -29.716 0.175 19.947 1.00 47.34 283 VAL A C 1
ATOM 2293 O O . VAL A 1 283 ? -30.480 0.634 20.792 1.00 47.34 283 VAL A O 1
ATOM 2296 N N . VAL A 1 284 ? -28.419 0.480 19.935 1.00 50.97 284 VAL A N 1
ATOM 2297 C CA . VAL A 1 284 ? -27.861 1.566 20.747 1.00 50.97 284 VAL A CA 1
ATOM 2298 C C . VAL A 1 284 ? -27.967 2.857 19.937 1.00 50.97 284 VAL A C 1
ATOM 2300 O O . VAL A 1 284 ? -27.129 3.128 19.077 1.00 50.97 284 VAL A O 1
ATOM 2303 N N . GLU A 1 285 ? -29.008 3.646 20.204 1.00 47.50 285 GLU A N 1
ATOM 2304 C CA . GLU A 1 285 ? -29.014 5.074 19.885 1.00 47.50 285 GLU A CA 1
ATOM 2305 C C . GLU A 1 285 ? -27.884 5.751 20.670 1.00 47.50 285 GLU A C 1
ATOM 2307 O O . GLU A 1 285 ? -27.810 5.661 21.897 1.00 47.50 285 GLU A O 1
ATOM 2312 N N . LEU A 1 286 ? -26.984 6.429 19.961 1.00 51.44 286 LEU A N 1
ATOM 2313 C CA . LEU A 1 286 ? -26.112 7.430 20.560 1.00 51.44 286 LEU A CA 1
ATOM 2314 C C . LEU A 1 286 ? -26.659 8.799 20.168 1.00 51.44 286 LEU A C 1
ATOM 2316 O O . LEU A 1 286 ? -26.324 9.330 19.112 1.00 51.44 286 LEU A O 1
ATOM 2320 N N . ASP A 1 287 ? -27.513 9.332 21.038 1.00 43.25 287 ASP A N 1
ATOM 2321 C CA . ASP A 1 287 ? -27.744 10.768 21.148 1.00 43.25 287 ASP A CA 1
ATOM 2322 C C . ASP A 1 287 ? -26.487 11.416 21.751 1.00 43.25 287 ASP A C 1
ATOM 2324 O O . ASP A 1 287 ? -26.022 11.025 22.830 1.00 43.25 287 ASP A O 1
ATOM 2328 N N . GLY A 1 288 ? -25.938 12.404 21.042 1.00 40.81 288 GLY A N 1
ATOM 2329 C CA . GLY A 1 288 ? -24.782 13.202 21.456 1.00 40.81 288 GLY A CA 1
ATOM 2330 C C . GLY A 1 288 ? -24.163 13.988 20.315 1.00 40.81 288 GLY A C 1
ATOM 2331 O O . GLY A 1 288 ? -23.210 13.456 19.705 1.00 40.81 288 GLY A O 1
#

Secondary structure (DSSP, 8-state):
-GGGSSSSTT----PPPTHHHHHTHHHHHHHHH-HHHHHHHHHHS-EEEEEEETTTEEEEEEE-TTT--EEEEEEETTS--S-HHHHHH-SEEEEEEEE-TT-SS---TTT-HHHHHHHHHHH-TT--EEEEEEETTS--TTTS-GGGGSTTEEEEEEEE-HHHHT-SS-EEEEEEEE-TTT-GGGTTSSS--SS-HHHHHHHT-EEEEEEEEESHHHHHHHHHHHHHHHTS--TTS---------------------------------------------------

pLDDT: mean 73.66, std 17.93, range [40.0, 97.81]